Protein AF-A0A9P6EGR0-F1 (afdb_monomer_lite)

Organism: NCBI:txid179855

pLDDT: mean 71.14, std 23.26, range [24.08, 97.81]

Radius of gyration: 2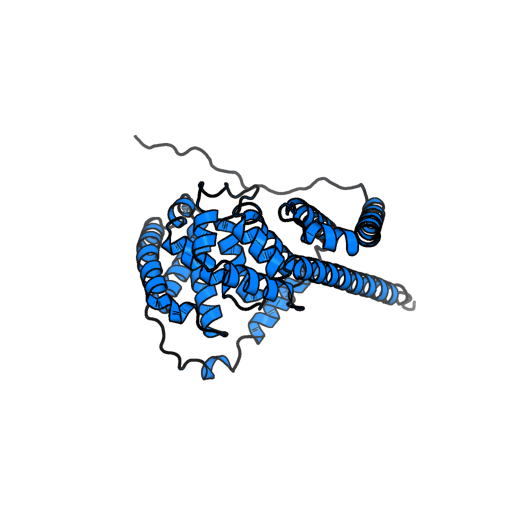3.16 Å; chains: 1; bounding box: 55×71×67 Å

Sequence (328 aa):
MPLEYPFAVPPIKFELPYSTWATNDAKSQLARVKAEIIALNLPFLQQKARSPNADFTFFQALSEGILTTTKLKSSKIAKLLADHLSGLLEKACVPGLISTLHQQPCHWEAPLYGLLNLLEGEIEKEPKDRDLTILQTVVSTLHIISKLVWRDLSFLLHDGAVGDYRRCLVSRTIYMMSQLPGQREKMYDATTISLVMHCWVFMSHNPINRLSASACARYLFFQTEVIPPPPAGVRYTALLSVSLETFVSREKLALENSDLLGEALAMEFKAIDPFSGQNSDLSQAFVDRKFCTAIVNALYRQVLDVEKKEKFDDDTMTVFGEGGRLIQ

Secondary structure (DSSP, 8-state):
-------PPPP-----------SSHHHHHHHHHHHHHHHHTTHHHHHHTTSTT--THHHHHHHHHHHHHHTTS-SHHHHHHHHHHHHHHHH-S-TTTTTTTTSPPPTTHHHHHHHHHHHHHHHTS-TTTS-HHHHHHHHHHHHHHHHHHHHTHHHHT--SHHHHHHHHHHHHHHHHHHTSTTTGGGGGSHHHHHHHHHHHHTS-S-HHHHHHHHHHHHHHH---SSSPPPPTTHHHHHHHTS-HHHHHHHHHHHHH-SS--THHHHHHHHHHGGGTTS-HHHHHHHHHTTHHHHHHHHHHHHHHHHHHHHHHHHHHHHHHHS------

Foldseek 3Di:
DDDDDDDDDDDDDDDDPDDDDDPPVLVVLVVVLVCCCVVQDDVNLVVLLLDLPNDCVVLVVNLVSLQVSVVPDDPPVVVVVVVVVVVVVVVPPDPPPVVPPPDDDQPLQVVLVVLLVLLVVQVPDDPVPHDVVNLVVSLVVLVVSLVSCLVVVVQCLDDDDSNLVSLLSLLQSLQSQCPDPPRLLVCLDLSNLLSLLSSQLRHDLPLVSNVSSLSSLCQNCHDDPPHHHHDPCSLVSSCVSDPLLSNLVSLLVSLQDLVQEDPSVSSSSSSCPSNPPVDSVNSVSCSVVVVSVSSSVSVVSRVVVVVVVVVVVVVVVVVVVPPPDDDD

Structure (mmCIF, N/CA/C/O backbone):
data_AF-A0A9P6EGR0-F1
#
_entry.id   AF-A0A9P6EGR0-F1
#
loop_
_atom_site.group_PDB
_atom_site.id
_atom_site.type_symbol
_atom_site.label_atom_id
_atom_site.label_alt_id
_atom_site.label_comp_id
_atom_site.label_asym_id
_atom_site.label_entity_id
_atom_site.label_seq_id
_atom_site.pdbx_PDB_ins_code
_atom_site.Cartn_x
_atom_site.Cartn_y
_atom_site.Cartn_z
_atom_site.occupancy
_atom_site.B_iso_or_equiv
_atom_site.auth_seq_id
_atom_site.auth_comp_id
_atom_site.auth_asym_id
_atom_site.auth_atom_id
_atom_site.pdbx_PDB_model_num
ATOM 1 N N . MET A 1 1 ? -11.545 11.880 41.784 1.00 35.91 1 MET A N 1
ATOM 2 C CA . MET A 1 1 ? -10.210 12.468 41.554 1.00 35.91 1 MET A CA 1
ATOM 3 C C . MET A 1 1 ? -10.011 12.550 40.052 1.00 35.91 1 MET A C 1
ATOM 5 O O . MET A 1 1 ? -10.023 11.494 39.429 1.00 35.91 1 MET A O 1
ATOM 9 N N . PRO A 1 2 ? -9.964 13.746 39.449 1.00 30.38 2 PRO A N 1
ATOM 10 C CA . PRO A 1 2 ? -9.721 13.870 38.019 1.00 30.38 2 PRO A CA 1
ATOM 11 C C . PRO A 1 2 ? -8.230 13.635 37.745 1.00 30.38 2 PRO A C 1
ATOM 13 O O . PRO A 1 2 ? -7.379 14.193 38.432 1.00 30.38 2 PRO A O 1
ATOM 16 N N . LEU A 1 3 ? -7.925 12.764 36.783 1.00 29.12 3 LEU A N 1
ATOM 17 C CA . LEU A 1 3 ? -6.569 12.561 36.278 1.00 29.12 3 LEU A CA 1
ATOM 18 C C . LEU A 1 3 ? -6.237 13.729 35.345 1.00 29.12 3 LEU A C 1
ATOM 20 O O . LEU A 1 3 ? -6.823 13.858 34.270 1.00 29.12 3 LEU A O 1
ATOM 24 N N . GLU A 1 4 ? -5.330 14.592 35.790 1.00 28.22 4 GLU A N 1
ATOM 25 C CA . GLU A 1 4 ? -4.706 15.622 34.965 1.00 28.22 4 GLU A CA 1
ATOM 26 C C . GLU A 1 4 ? -3.881 14.948 33.860 1.00 28.22 4 GLU A C 1
ATOM 28 O O . GLU A 1 4 ? -2.993 14.141 34.135 1.00 28.22 4 GLU A O 1
ATOM 33 N N . TYR A 1 5 ? -4.184 15.267 32.602 1.00 31.25 5 TYR A N 1
ATOM 34 C CA . TYR A 1 5 ? -3.328 14.951 31.460 1.00 31.25 5 TYR A CA 1
ATOM 35 C C . TYR A 1 5 ? -2.267 16.054 31.328 1.00 31.25 5 TYR A C 1
ATOM 37 O O . TYR A 1 5 ? -2.637 17.195 31.039 1.00 31.25 5 TYR A O 1
ATOM 45 N N . PRO A 1 6 ? -0.963 15.772 31.495 1.00 32.88 6 PRO A N 1
ATOM 46 C CA . PRO A 1 6 ? 0.070 16.690 31.052 1.00 32.88 6 PRO A CA 1
ATOM 47 C C . PRO A 1 6 ? 0.311 16.491 29.546 1.00 32.88 6 PRO A C 1
ATOM 49 O O . PRO A 1 6 ? 0.040 15.422 29.008 1.00 32.88 6 PRO A O 1
ATOM 52 N N . PHE A 1 7 ? 0.867 17.516 28.898 1.00 28.72 7 PHE A N 1
ATOM 53 C CA . PHE A 1 7 ? 1.244 17.617 27.475 1.00 28.72 7 PHE A CA 1
ATOM 54 C C . PHE A 1 7 ? 0.201 18.247 26.540 1.00 28.72 7 PHE A C 1
ATOM 56 O O . PHE A 1 7 ? -0.324 17.631 25.616 1.00 28.72 7 PHE A O 1
ATOM 63 N N . ALA A 1 8 ? 0.011 19.557 26.714 1.00 30.52 8 ALA A N 1
ATOM 64 C CA . ALA A 1 8 ? -0.267 20.445 25.591 1.00 30.52 8 ALA A CA 1
ATOM 65 C C . ALA A 1 8 ? 1.045 20.685 24.818 1.00 30.52 8 ALA A C 1
ATOM 67 O O . ALA A 1 8 ? 1.998 21.241 25.365 1.00 30.52 8 ALA A O 1
ATOM 68 N N . VAL A 1 9 ? 1.105 20.250 23.559 1.00 31.58 9 VAL A N 1
ATOM 69 C CA . VAL A 1 9 ? 2.181 20.616 22.625 1.00 31.58 9 VAL A CA 1
ATOM 70 C C . VAL A 1 9 ? 1.817 21.977 22.017 1.00 31.58 9 VAL A C 1
ATOM 72 O O . VAL A 1 9 ? 0.721 22.104 21.469 1.00 31.58 9 VAL A O 1
ATOM 75 N N . PRO A 1 10 ? 2.663 23.017 22.127 1.00 27.08 10 PRO A N 1
ATOM 76 C CA . PRO A 1 10 ? 2.345 24.330 21.576 1.00 27.08 10 PRO A CA 1
ATOM 77 C C . PRO A 1 10 ? 2.434 24.327 20.038 1.00 27.08 10 PRO A C 1
ATOM 79 O O . PRO A 1 10 ? 3.231 23.575 19.470 1.00 27.08 10 PRO A O 1
ATOM 82 N N . PRO A 1 11 ? 1.671 25.193 19.343 1.00 27.25 11 PRO A N 1
ATOM 83 C CA . PRO A 1 11 ? 1.795 25.352 17.900 1.00 27.25 11 PRO A CA 1
ATOM 84 C C . PRO A 1 11 ? 3.165 25.951 17.557 1.00 27.25 11 PRO A C 1
ATOM 86 O O . PRO A 1 11 ? 3.496 27.070 17.954 1.00 27.25 11 PRO A O 1
ATOM 89 N N . ILE A 1 12 ? 3.967 25.196 16.807 1.00 27.14 12 ILE A N 1
ATOM 90 C CA . ILE A 1 12 ? 5.267 25.639 16.298 1.00 27.14 12 ILE A CA 1
ATOM 91 C C . ILE A 1 12 ? 5.021 26.622 15.148 1.00 27.14 12 ILE A C 1
ATOM 93 O O . ILE A 1 12 ? 4.595 26.236 14.060 1.00 27.14 12 ILE A O 1
ATOM 97 N N . LYS A 1 13 ? 5.317 27.905 15.380 1.00 25.17 13 LYS A N 1
ATOM 98 C CA . LYS A 1 13 ? 5.561 28.873 14.305 1.00 25.17 13 LYS A CA 1
ATOM 99 C C . LYS A 1 13 ? 6.991 28.678 13.805 1.00 25.17 13 LYS A C 1
ATOM 101 O O . LYS A 1 13 ? 7.936 28.855 14.568 1.00 25.17 13 LYS A O 1
ATOM 106 N N . PHE A 1 14 ? 7.146 28.324 12.532 1.00 24.08 14 PHE A N 1
ATOM 107 C CA . PHE A 1 14 ? 8.446 28.299 11.869 1.00 24.08 14 PHE A CA 1
ATOM 108 C C . PHE A 1 14 ? 8.801 29.702 11.366 1.00 24.08 14 PHE A C 1
ATOM 110 O O . PHE A 1 14 ? 8.313 30.136 10.326 1.00 24.08 14 PHE A O 1
ATOM 117 N N . GLU A 1 15 ? 9.689 30.388 12.081 1.00 25.98 15 GLU A N 1
ATOM 118 C CA . GLU A 1 15 ? 10.598 31.362 11.475 1.00 25.98 15 GLU A CA 1
ATOM 119 C C . GLU A 1 15 ? 11.960 30.672 11.347 1.00 25.98 15 GLU A C 1
ATOM 121 O O . GLU A 1 15 ? 12.545 30.259 12.346 1.00 25.98 15 GLU A O 1
ATOM 126 N N . LEU A 1 16 ? 12.445 30.477 10.119 1.00 24.58 16 LEU A N 1
ATOM 127 C CA . LEU A 1 16 ? 13.791 29.954 9.873 1.00 24.58 16 LEU A CA 1
ATOM 128 C C . LEU A 1 16 ? 14.758 31.125 9.644 1.00 24.58 16 LEU A C 1
ATOM 130 O O . LEU A 1 16 ? 14.602 31.838 8.650 1.00 24.58 16 LEU A O 1
ATOM 134 N N . PRO A 1 17 ? 15.791 31.301 10.488 1.00 30.31 17 PRO A N 1
ATOM 135 C CA . PRO A 1 17 ? 16.884 32.221 10.237 1.00 30.31 17 PRO A CA 1
ATOM 136 C C . PRO A 1 17 ? 18.043 31.454 9.593 1.00 30.31 17 PRO A C 1
ATOM 138 O O . PRO A 1 17 ? 18.924 30.973 10.290 1.00 30.31 17 PRO A O 1
ATOM 141 N N . TYR A 1 18 ? 18.067 31.333 8.265 1.00 25.56 18 TYR A N 1
ATOM 142 C CA . TYR A 1 18 ? 19.278 30.929 7.537 1.00 25.56 18 TYR A CA 1
ATOM 143 C C . TYR A 1 18 ? 19.349 31.658 6.196 1.00 25.56 18 TYR A C 1
ATOM 145 O O . TYR A 1 18 ? 19.091 31.108 5.128 1.00 25.56 18 TYR A O 1
ATOM 153 N N . SER A 1 19 ? 19.700 32.941 6.263 1.00 33.25 19 SER A N 1
ATOM 154 C CA . SER A 1 19 ? 20.306 33.641 5.138 1.00 33.25 19 SER A CA 1
ATOM 155 C C . SER A 1 19 ? 21.807 33.392 5.148 1.00 33.25 19 SER A C 1
ATOM 157 O O . SER A 1 19 ? 22.453 33.538 6.183 1.00 33.25 19 SER A O 1
ATOM 159 N N . THR A 1 20 ? 22.338 33.143 3.954 1.00 33.78 20 THR A N 1
ATOM 160 C CA . THR A 1 20 ? 23.757 33.044 3.606 1.00 33.78 20 THR A CA 1
ATOM 161 C C . THR A 1 20 ? 24.414 31.735 4.049 1.00 33.78 20 THR A C 1
ATOM 163 O O . THR A 1 20 ? 24.770 31.555 5.203 1.00 33.78 20 THR A O 1
ATOM 166 N N . TRP A 1 21 ? 24.576 30.814 3.098 1.00 28.38 21 TRP A N 1
ATOM 167 C CA . TRP A 1 21 ? 25.847 30.259 2.603 1.00 28.38 21 TRP A CA 1
ATOM 168 C C . TRP A 1 21 ? 25.503 29.153 1.571 1.00 28.38 21 TRP A C 1
ATOM 170 O O . TRP A 1 21 ? 24.488 28.480 1.699 1.00 28.38 21 TRP A O 1
ATOM 180 N N . ALA A 1 22 ? 26.349 28.988 0.547 1.00 34.03 22 ALA A N 1
ATOM 181 C CA . ALA A 1 22 ? 26.371 27.888 -0.438 1.00 34.03 22 ALA A CA 1
ATOM 182 C C . ALA A 1 22 ? 25.391 27.900 -1.644 1.00 34.03 22 ALA A C 1
ATOM 184 O O . ALA A 1 22 ? 24.493 27.074 -1.756 1.00 34.03 22 ALA A O 1
ATOM 185 N N . THR A 1 23 ? 25.678 28.722 -2.662 1.00 42.03 23 THR A N 1
ATOM 186 C CA . THR A 1 23 ? 25.225 28.479 -4.057 1.00 42.03 23 THR A CA 1
ATOM 187 C C . THR A 1 23 ? 26.309 27.860 -4.954 1.00 42.03 23 THR A C 1
ATOM 189 O O . THR A 1 23 ? 25.981 27.251 -5.971 1.00 42.03 23 THR A O 1
ATOM 192 N N . ASN A 1 24 ? 27.588 27.924 -4.561 1.00 38.25 24 ASN A N 1
ATOM 193 C CA . ASN A 1 24 ? 28.702 27.348 -5.331 1.00 38.25 24 ASN A CA 1
ATOM 194 C C . ASN A 1 24 ? 29.062 25.899 -4.939 1.00 38.25 24 ASN A C 1
ATOM 196 O O . ASN A 1 24 ? 29.663 25.193 -5.746 1.00 38.25 24 ASN A O 1
ATOM 200 N N . ASP A 1 25 ? 28.654 25.421 -3.757 1.00 46.19 25 ASP A N 1
ATOM 201 C CA . ASP A 1 25 ? 28.991 24.064 -3.290 1.00 46.19 25 ASP A CA 1
ATOM 202 C C . ASP A 1 25 ? 28.086 22.982 -3.911 1.00 46.19 25 ASP A C 1
ATOM 204 O O . ASP A 1 25 ? 28.555 21.921 -4.312 1.00 46.19 25 ASP A O 1
ATOM 208 N N . ALA A 1 26 ? 26.801 23.280 -4.139 1.00 40.09 26 ALA A N 1
ATOM 209 C CA . ALA A 1 26 ? 25.841 22.322 -4.700 1.00 40.09 26 ALA A CA 1
ATOM 210 C C . ALA A 1 26 ? 26.180 21.873 -6.137 1.00 40.09 26 ALA A C 1
ATOM 212 O O . ALA A 1 26 ? 26.007 20.703 -6.472 1.00 40.09 26 ALA A O 1
ATOM 213 N N . LYS A 1 27 ? 26.711 22.771 -6.984 1.00 43.44 27 LYS A N 1
ATOM 214 C CA . LYS A 1 27 ? 27.179 22.417 -8.341 1.00 43.44 27 LYS A CA 1
ATOM 215 C C . LYS A 1 27 ? 28.416 21.515 -8.300 1.00 43.44 27 LYS A C 1
ATOM 217 O O . LYS A 1 27 ? 28.514 20.593 -9.103 1.00 43.44 27 LYS A O 1
ATOM 222 N N . SER A 1 28 ? 29.327 21.760 -7.356 1.00 43.38 28 SER A N 1
ATOM 223 C CA . SER A 1 28 ? 30.537 20.954 -7.153 1.00 43.38 28 SER A CA 1
ATOM 224 C C . SER A 1 28 ? 30.199 19.566 -6.596 1.00 43.38 28 SER A C 1
ATOM 226 O O . SER A 1 28 ? 30.685 18.559 -7.107 1.00 43.38 28 SER A O 1
ATOM 228 N N . GLN A 1 29 ? 29.281 19.486 -5.627 1.00 44.47 29 GLN A N 1
ATOM 229 C CA . GLN A 1 29 ? 28.799 18.212 -5.089 1.00 44.47 29 GLN A CA 1
ATOM 230 C C . GLN A 1 29 ? 27.993 17.410 -6.116 1.00 44.47 29 GLN A C 1
ATOM 232 O O . GLN A 1 29 ? 28.206 16.209 -6.241 1.00 44.47 29 GLN A O 1
ATOM 237 N N . LEU A 1 30 ? 27.148 18.055 -6.928 1.00 43.56 30 LEU A N 1
ATOM 238 C CA . LEU A 1 30 ? 26.440 17.391 -8.025 1.00 43.56 30 LEU A CA 1
ATOM 239 C C . LEU A 1 30 ? 27.407 16.909 -9.116 1.00 43.56 30 LEU A C 1
ATOM 241 O O . LEU A 1 30 ? 27.259 15.792 -9.595 1.00 43.56 30 LEU A O 1
ATOM 245 N N . ALA A 1 31 ? 28.423 17.696 -9.485 1.00 49.31 31 ALA A N 1
ATOM 246 C CA . ALA A 1 31 ? 29.465 17.270 -10.424 1.00 49.31 31 ALA A CA 1
ATOM 247 C C . ALA A 1 31 ? 30.295 16.098 -9.873 1.00 49.31 31 ALA A C 1
ATOM 249 O O . ALA A 1 31 ? 30.661 1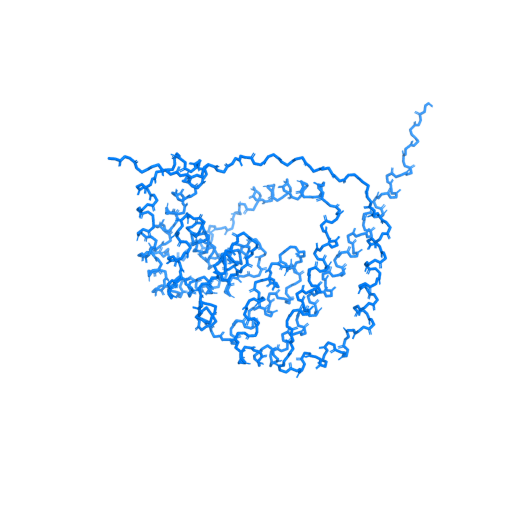5.200 -10.627 1.00 49.31 31 ALA A O 1
ATOM 250 N N . ARG A 1 32 ? 30.536 16.067 -8.558 1.00 45.84 32 ARG A N 1
ATOM 251 C CA . ARG A 1 32 ? 31.233 14.978 -7.867 1.00 45.84 32 ARG A CA 1
ATOM 252 C C . ARG A 1 32 ? 30.384 13.710 -7.765 1.00 45.84 32 ARG A C 1
ATOM 254 O O . ARG A 1 32 ? 30.902 12.643 -8.053 1.00 45.84 32 ARG A O 1
ATOM 261 N N . VAL A 1 33 ? 29.085 13.817 -7.480 1.00 45.25 33 VAL A N 1
ATOM 262 C CA . VAL A 1 33 ? 28.134 12.690 -7.532 1.00 45.25 33 VAL A CA 1
ATOM 263 C C . VAL A 1 33 ? 27.958 12.193 -8.971 1.00 45.25 33 VAL A C 1
ATOM 265 O O . VAL A 1 33 ? 27.971 10.989 -9.198 1.00 45.25 33 VAL A O 1
ATOM 268 N N . LYS A 1 34 ? 27.885 13.087 -9.970 1.00 48.56 34 LYS A N 1
ATOM 269 C CA . LYS A 1 34 ? 27.912 12.729 -11.402 1.00 48.56 34 LYS A CA 1
ATOM 270 C C . LYS A 1 34 ? 29.198 11.978 -11.756 1.00 48.56 34 LYS A C 1
ATOM 272 O O . LYS A 1 34 ? 29.128 10.936 -12.398 1.00 48.56 34 LYS A O 1
ATOM 277 N N . ALA A 1 35 ? 30.355 12.465 -11.308 1.00 49.88 35 ALA A N 1
ATOM 278 C CA . ALA A 1 35 ? 31.645 11.820 -11.532 1.00 49.88 35 ALA A CA 1
ATOM 279 C C . ALA A 1 35 ? 31.771 10.488 -10.781 1.00 49.88 35 ALA A C 1
ATOM 281 O O . ALA A 1 35 ? 32.295 9.549 -11.354 1.00 49.88 35 ALA A O 1
ATOM 282 N N . GLU A 1 36 ? 31.249 10.349 -9.562 1.00 45.56 36 GLU A N 1
ATOM 283 C CA . GLU A 1 36 ? 31.262 9.093 -8.800 1.00 45.56 36 GLU A CA 1
ATOM 284 C C . GLU A 1 36 ? 30.268 8.068 -9.375 1.00 45.56 36 GLU A C 1
ATOM 286 O O . GLU A 1 36 ? 30.619 6.902 -9.511 1.00 45.56 36 GLU A O 1
ATOM 291 N N . ILE A 1 37 ? 29.074 8.473 -9.824 1.00 43.81 37 ILE A N 1
ATOM 292 C CA . ILE A 1 37 ? 28.118 7.592 -10.523 1.00 43.81 37 ILE A CA 1
ATOM 293 C C . ILE A 1 37 ? 28.671 7.147 -11.887 1.00 43.81 37 ILE A C 1
ATOM 295 O O . ILE A 1 37 ? 28.534 5.985 -12.260 1.00 43.81 37 ILE A O 1
ATOM 299 N N . ILE A 1 38 ? 29.324 8.034 -12.639 1.00 45.19 38 ILE A N 1
ATOM 300 C CA . ILE A 1 38 ? 29.889 7.693 -13.954 1.00 45.19 38 ILE A CA 1
ATOM 301 C C . ILE A 1 38 ? 31.200 6.902 -13.813 1.00 45.19 38 ILE A C 1
ATOM 303 O O . ILE A 1 38 ? 31.406 5.936 -14.544 1.00 45.19 38 ILE A O 1
ATOM 307 N N . ALA A 1 39 ? 32.072 7.263 -12.866 1.00 43.06 39 ALA A N 1
ATOM 308 C CA . ALA A 1 39 ? 33.369 6.613 -12.667 1.00 43.06 39 ALA A CA 1
ATOM 309 C C . ALA A 1 39 ? 33.271 5.284 -11.908 1.00 43.06 39 ALA A C 1
ATOM 311 O O . ALA A 1 39 ? 34.135 4.431 -12.103 1.00 43.06 39 ALA A O 1
ATOM 312 N N . LEU A 1 40 ? 32.241 5.070 -11.075 1.00 42.12 40 LEU A N 1
ATOM 313 C CA . LEU A 1 40 ? 32.074 3.798 -10.368 1.00 42.12 40 LEU A CA 1
ATOM 314 C C . LEU A 1 40 ? 31.173 2.797 -11.108 1.00 42.12 40 LEU A C 1
ATOM 316 O O . LEU A 1 40 ? 31.405 1.603 -10.989 1.00 42.12 40 LEU A O 1
ATOM 320 N N . ASN A 1 41 ? 30.148 3.181 -11.872 1.00 53.62 41 ASN A N 1
ATOM 321 C CA . ASN A 1 41 ? 28.905 2.413 -11.731 1.00 53.62 41 ASN A CA 1
ATOM 322 C C . ASN A 1 41 ? 28.176 1.940 -13.005 1.00 53.62 41 ASN A C 1
ATOM 324 O O . ASN A 1 41 ? 26.980 2.159 -13.177 1.00 53.62 41 ASN A O 1
ATOM 328 N N . LEU A 1 42 ? 28.830 1.083 -13.794 1.00 41.28 42 LEU A N 1
ATOM 329 C CA . LEU A 1 42 ? 28.092 -0.013 -14.449 1.00 41.28 42 LEU A CA 1
ATOM 330 C C . LEU A 1 42 ? 28.715 -1.386 -14.157 1.00 41.28 42 LEU A C 1
ATOM 332 O O . LEU A 1 42 ? 27.989 -2.249 -13.668 1.00 41.28 42 LEU A O 1
ATOM 336 N N . PRO A 1 43 ? 30.038 -1.596 -14.305 1.00 41.25 43 PRO A N 1
ATOM 337 C CA . PRO A 1 43 ? 30.653 -2.888 -13.998 1.00 41.25 43 PRO A CA 1
ATOM 338 C C . PRO A 1 43 ? 30.707 -3.177 -12.491 1.00 41.25 43 PRO A C 1
ATOM 340 O O . PRO A 1 43 ? 30.391 -4.289 -12.081 1.00 41.25 43 PRO A O 1
ATOM 343 N N . PHE A 1 44 ? 31.022 -2.180 -11.652 1.00 43.16 44 PHE A N 1
ATOM 344 C CA . PHE A 1 44 ? 31.031 -2.331 -10.190 1.00 43.16 44 PHE A CA 1
ATOM 345 C C . PHE A 1 44 ? 29.618 -2.531 -9.626 1.00 43.16 44 PHE A C 1
ATOM 347 O O . PHE A 1 44 ? 29.426 -3.416 -8.799 1.00 43.16 44 PHE A O 1
ATOM 354 N N . LEU A 1 45 ? 28.603 -1.799 -10.118 1.00 41.44 45 LEU A N 1
ATOM 355 C CA . LEU A 1 45 ? 27.200 -2.056 -9.747 1.00 41.44 45 LEU A CA 1
ATOM 356 C C . LEU A 1 45 ? 26.739 -3.438 -10.187 1.00 41.44 45 LEU A C 1
ATOM 358 O O . LEU A 1 45 ? 26.083 -4.122 -9.412 1.00 41.44 45 LEU A O 1
ATOM 362 N N . GLN A 1 46 ? 27.093 -3.875 -11.399 1.00 45.53 46 GLN A N 1
ATOM 363 C CA . GLN A 1 46 ? 26.774 -5.219 -11.883 1.00 45.53 46 GLN A CA 1
ATOM 364 C C . GLN A 1 46 ? 27.507 -6.310 -11.091 1.00 45.53 46 GLN A C 1
ATOM 366 O O . GLN A 1 46 ? 26.953 -7.389 -10.900 1.00 45.53 46 GLN A O 1
ATOM 371 N N . GLN A 1 47 ? 28.722 -6.045 -10.608 1.00 47.41 47 GLN A N 1
ATOM 372 C CA . GLN A 1 47 ? 29.500 -6.964 -9.778 1.00 47.41 47 GLN A CA 1
ATOM 373 C C . GLN A 1 47 ? 28.966 -7.025 -8.340 1.00 47.41 47 GLN A C 1
ATOM 375 O O . GLN A 1 47 ? 28.810 -8.115 -7.795 1.00 47.41 47 GLN A O 1
ATOM 380 N N . LYS A 1 48 ? 28.618 -5.879 -7.740 1.00 45.12 48 LYS A N 1
ATOM 381 C CA . LYS A 1 48 ? 28.055 -5.792 -6.385 1.00 45.12 48 LYS A CA 1
ATOM 382 C C . LYS A 1 48 ? 26.614 -6.315 -6.336 1.00 45.12 48 LYS A C 1
ATOM 384 O O . LYS A 1 48 ? 26.270 -7.001 -5.386 1.00 45.12 48 LYS A O 1
ATOM 389 N N . ALA A 1 49 ? 25.817 -6.103 -7.389 1.00 41.19 49 ALA A N 1
ATOM 390 C CA . ALA A 1 49 ? 24.475 -6.680 -7.557 1.00 41.19 49 ALA A CA 1
ATOM 391 C C . ALA A 1 49 ? 24.461 -8.213 -7.714 1.00 41.19 49 ALA A C 1
ATOM 393 O O . ALA A 1 49 ? 23.414 -8.833 -7.564 1.00 41.19 49 ALA A O 1
ATOM 394 N N . ARG A 1 50 ? 25.606 -8.833 -8.031 1.00 42.09 50 ARG A N 1
ATOM 395 C CA . ARG A 1 50 ? 25.778 -10.297 -8.054 1.00 42.09 50 ARG A CA 1
ATOM 396 C C . ARG A 1 50 ? 26.211 -10.867 -6.700 1.00 42.09 50 ARG A C 1
ATOM 398 O O . ARG A 1 50 ? 26.344 -12.080 -6.578 1.00 42.09 50 ARG A O 1
ATOM 405 N N . SER A 1 51 ? 26.462 -10.015 -5.705 1.00 43.91 51 SER A N 1
ATOM 406 C CA . SER A 1 51 ? 26.810 -10.447 -4.356 1.00 43.91 51 SER A CA 1
ATOM 407 C C . SER A 1 51 ? 25.534 -10.657 -3.531 1.00 43.91 51 SER A C 1
ATOM 409 O O . SER A 1 51 ? 24.747 -9.719 -3.412 1.00 43.91 51 SER A O 1
ATOM 411 N N . PRO A 1 52 ? 25.332 -11.827 -2.898 1.00 39.28 52 PRO A N 1
ATOM 412 C CA . PRO A 1 52 ? 24.186 -12.075 -2.015 1.00 39.28 52 PRO A CA 1
ATOM 413 C C . PRO A 1 52 ? 24.178 -11.193 -0.748 1.00 39.28 52 PRO A C 1
ATOM 415 O O . PRO A 1 52 ? 23.167 -11.128 -0.057 1.00 39.28 52 PRO A O 1
ATOM 418 N N . ASN A 1 53 ? 25.273 -10.467 -0.480 1.00 40.56 53 ASN A N 1
ATOM 419 C CA . ASN A 1 53 ? 25.425 -9.516 0.628 1.00 40.56 53 ASN A CA 1
ATOM 420 C C . ASN A 1 53 ? 25.440 -8.048 0.149 1.00 40.56 53 ASN A C 1
ATOM 422 O O . ASN A 1 53 ? 26.115 -7.206 0.744 1.00 40.56 53 ASN A O 1
ATOM 426 N N . ALA A 1 54 ? 24.786 -7.729 -0.973 1.00 47.44 54 ALA A N 1
ATOM 427 C CA . ALA A 1 54 ? 24.718 -6.358 -1.474 1.00 47.44 54 ALA A CA 1
ATOM 428 C C . ALA A 1 54 ? 23.937 -5.462 -0.494 1.00 47.44 54 ALA A C 1
ATOM 430 O O . ALA A 1 54 ? 22.717 -5.541 -0.390 1.00 47.44 54 ALA A O 1
ATOM 431 N N . ASP A 1 55 ? 24.666 -4.620 0.234 1.00 47.81 55 ASP A N 1
ATOM 432 C CA . ASP A 1 55 ? 24.116 -3.725 1.250 1.00 47.81 55 ASP A CA 1
ATOM 433 C C . ASP A 1 55 ? 23.252 -2.617 0.613 1.00 47.81 55 ASP A C 1
ATOM 435 O O . ASP A 1 55 ? 23.749 -1.767 -0.139 1.00 47.81 55 ASP A O 1
ATOM 439 N N . PHE A 1 56 ? 21.943 -2.655 0.882 1.00 47.91 56 PHE A N 1
ATOM 440 C CA . PHE A 1 56 ? 20.938 -1.724 0.350 1.00 47.91 56 PHE A CA 1
ATOM 441 C C . PHE A 1 56 ? 21.133 -0.283 0.842 1.00 47.91 56 PHE A C 1
ATOM 443 O O . PHE A 1 56 ? 20.720 0.650 0.150 1.00 47.91 56 PHE A O 1
ATOM 450 N N . THR A 1 57 ? 21.859 -0.085 1.948 1.00 44.03 57 THR A N 1
ATOM 451 C CA . THR A 1 57 ? 22.250 1.247 2.448 1.00 44.03 57 THR A CA 1
ATOM 452 C C . THR A 1 57 ? 23.000 2.079 1.402 1.00 44.03 57 THR A C 1
ATOM 454 O O . THR A 1 57 ? 22.894 3.304 1.388 1.00 44.03 57 THR A O 1
ATOM 457 N N . PHE A 1 58 ? 23.704 1.442 0.457 1.00 46.50 58 PHE A N 1
ATOM 458 C CA . PHE A 1 58 ? 24.342 2.138 -0.663 1.00 46.50 58 PHE A CA 1
ATOM 459 C C . PHE A 1 58 ? 23.323 2.757 -1.638 1.00 46.50 58 PHE A C 1
ATOM 461 O O . PHE A 1 58 ? 23.493 3.896 -2.074 1.00 46.50 58 PHE A O 1
ATOM 468 N N . PHE A 1 59 ? 22.252 2.031 -1.976 1.00 47.22 59 PHE A N 1
ATOM 469 C CA . PHE A 1 59 ? 21.190 2.542 -2.850 1.00 47.22 59 PHE A CA 1
ATOM 470 C C . PHE A 1 59 ? 20.339 3.600 -2.138 1.00 47.22 59 PHE A C 1
ATOM 472 O O . PHE A 1 59 ? 19.919 4.572 -2.767 1.00 47.22 59 PHE A O 1
ATOM 479 N N . GLN A 1 60 ? 20.161 3.454 -0.824 1.00 46.62 60 GLN A N 1
ATOM 480 C CA . GLN A 1 60 ? 19.528 4.452 0.032 1.00 46.62 60 GLN A CA 1
ATOM 481 C C . GLN A 1 60 ? 20.314 5.773 0.040 1.00 46.62 60 GLN A C 1
ATOM 483 O O . GLN A 1 60 ? 19.743 6.812 -0.289 1.00 46.62 60 GLN A O 1
ATOM 488 N N . ALA A 1 61 ? 21.625 5.740 0.311 1.00 46.22 61 ALA A N 1
ATOM 489 C CA . ALA A 1 61 ? 22.482 6.931 0.303 1.00 46.22 61 ALA A CA 1
ATOM 490 C C . ALA A 1 61 ? 22.496 7.633 -1.068 1.00 46.22 61 ALA A C 1
ATOM 492 O O . ALA A 1 61 ? 22.492 8.862 -1.152 1.00 46.22 61 ALA A O 1
ATOM 493 N N . LEU A 1 62 ? 22.447 6.855 -2.154 1.00 45.84 62 LEU A N 1
ATOM 494 C CA . LEU A 1 62 ? 22.370 7.374 -3.519 1.00 45.84 62 LEU A CA 1
ATOM 495 C C . LEU A 1 62 ? 21.020 8.063 -3.798 1.00 45.84 62 LEU A C 1
ATOM 497 O O . LEU A 1 62 ? 20.990 9.170 -4.336 1.00 45.84 62 LEU A O 1
ATOM 501 N N . SER A 1 63 ? 19.906 7.448 -3.390 1.00 44.31 63 SER A N 1
ATOM 502 C CA . SER A 1 63 ? 18.562 8.032 -3.503 1.00 44.31 63 SER A CA 1
ATOM 503 C C . SER A 1 63 ? 18.407 9.287 -2.634 1.00 44.31 63 SER A C 1
ATOM 505 O O . SER A 1 63 ? 17.822 10.278 -3.073 1.00 44.31 63 SER A O 1
ATOM 507 N N . GLU A 1 64 ? 18.925 9.276 -1.406 1.00 46.06 64 GLU A N 1
ATOM 508 C CA . GLU A 1 64 ? 18.912 10.425 -0.493 1.00 46.06 64 GLU A CA 1
ATOM 509 C C . GLU A 1 64 ? 19.775 11.579 -1.020 1.00 46.06 64 GLU A C 1
ATOM 511 O O . GLU A 1 64 ? 19.339 12.732 -0.977 1.00 46.06 64 GLU A O 1
ATOM 516 N N . GLY A 1 65 ? 20.933 11.284 -1.620 1.00 46.50 65 GLY A N 1
ATOM 517 C CA . GLY A 1 65 ? 21.772 12.276 -2.296 1.00 46.50 65 GLY A CA 1
ATOM 518 C C . GLY A 1 65 ? 21.047 12.993 -3.441 1.00 46.50 65 GLY A C 1
ATOM 519 O O . GLY A 1 65 ? 21.091 14.223 -3.519 1.00 46.50 65 GLY A O 1
ATOM 520 N N . ILE A 1 66 ? 20.309 12.246 -4.273 1.00 43.69 66 ILE A N 1
ATOM 521 C CA . ILE A 1 66 ? 19.507 12.771 -5.399 1.00 43.69 66 ILE A CA 1
ATOM 522 C C . ILE A 1 66 ? 18.288 13.584 -4.908 1.00 43.69 66 ILE A C 1
ATOM 524 O O . ILE A 1 66 ? 17.929 14.617 -5.482 1.00 43.69 66 ILE A O 1
ATOM 528 N N . LEU A 1 67 ? 17.649 13.160 -3.812 1.00 42.00 67 LEU A N 1
ATOM 529 C CA . LEU A 1 67 ? 16.500 13.862 -3.217 1.00 42.00 67 LEU A CA 1
ATOM 530 C C . LEU A 1 67 ? 16.887 15.167 -2.514 1.00 42.00 67 LEU A C 1
ATOM 532 O O . LEU A 1 67 ? 16.131 16.140 -2.506 1.00 42.00 67 LEU A O 1
ATOM 536 N N . THR A 1 68 ? 18.075 15.204 -1.919 1.00 44.69 68 THR A N 1
ATOM 537 C CA . THR A 1 68 ? 18.577 16.396 -1.225 1.00 44.69 68 THR A CA 1
ATOM 538 C C . THR A 1 68 ? 18.981 17.483 -2.225 1.00 44.69 68 THR A C 1
ATOM 540 O O . THR A 1 68 ? 18.736 18.663 -1.984 1.00 44.69 68 THR A O 1
ATOM 543 N N . THR A 1 69 ? 19.489 17.099 -3.402 1.00 40.81 69 THR A N 1
ATOM 544 C CA . THR A 1 69 ? 19.789 18.041 -4.498 1.00 40.81 69 THR A CA 1
ATOM 545 C C . THR A 1 69 ? 18.530 18.629 -5.145 1.00 40.81 69 THR A C 1
ATOM 547 O O . THR A 1 69 ? 18.545 19.785 -5.561 1.00 40.81 69 THR A O 1
ATOM 550 N N . THR A 1 70 ? 17.415 17.892 -5.174 1.00 40.41 70 THR A N 1
ATOM 551 C CA . THR A 1 70 ? 16.135 18.362 -5.744 1.00 40.41 70 THR A CA 1
ATOM 552 C C . THR A 1 70 ? 15.336 19.277 -4.803 1.00 40.41 70 THR A C 1
ATOM 554 O O . THR A 1 70 ? 14.633 20.170 -5.276 1.00 40.41 70 THR A O 1
ATOM 557 N N . LYS A 1 71 ? 15.490 19.152 -3.475 1.00 41.41 71 LYS A N 1
ATOM 558 C CA . LYS A 1 71 ? 14.853 20.053 -2.487 1.00 41.41 71 LYS A CA 1
ATOM 559 C C . LYS A 1 71 ? 15.375 21.498 -2.506 1.00 41.41 71 LYS A C 1
ATOM 561 O O . LYS A 1 71 ? 14.711 22.386 -1.979 1.00 41.41 71 LYS A O 1
ATOM 566 N N . LEU A 1 72 ? 16.524 21.762 -3.129 1.00 37.88 72 LEU A N 1
ATOM 567 C CA . LEU A 1 72 ? 17.200 23.064 -3.071 1.00 37.88 72 LEU A CA 1
ATOM 568 C C . LEU A 1 72 ? 16.618 24.164 -3.985 1.00 37.88 72 LEU A C 1
ATOM 570 O O . LEU A 1 72 ? 17.131 25.280 -3.949 1.00 37.88 72 LEU A O 1
ATOM 574 N N . LYS A 1 73 ? 15.571 23.918 -4.794 1.00 45.88 73 LYS A N 1
ATOM 575 C CA . LYS A 1 73 ? 15.180 24.891 -5.844 1.00 45.88 73 LYS A CA 1
ATOM 576 C C . LYS A 1 73 ? 13.693 25.149 -6.130 1.00 45.88 73 LYS A C 1
ATOM 578 O O . LYS A 1 73 ? 13.398 25.802 -7.125 1.00 45.88 73 LYS A O 1
ATOM 583 N N . SER A 1 74 ? 12.726 24.746 -5.304 1.00 48.03 74 SER A N 1
ATOM 584 C CA . SER A 1 74 ? 11.317 24.917 -5.715 1.00 48.03 74 SER A CA 1
ATOM 585 C C . SER A 1 74 ? 10.327 25.185 -4.576 1.00 48.03 74 SER A C 1
ATOM 587 O O . SER A 1 74 ? 9.724 24.262 -4.035 1.00 48.03 74 SER A O 1
ATOM 589 N N . SER A 1 75 ? 10.054 26.466 -4.297 1.00 44.28 75 SER A N 1
ATOM 590 C CA . SER A 1 75 ? 8.792 26.893 -3.659 1.00 44.28 75 SER A CA 1
ATOM 591 C C . SER A 1 75 ? 7.771 27.448 -4.668 1.00 44.28 75 SER A C 1
ATOM 593 O O . SER A 1 75 ? 6.571 27.423 -4.408 1.00 44.28 75 SER A O 1
ATOM 595 N N . LYS A 1 76 ? 8.213 27.888 -5.858 1.00 43.16 76 LYS A N 1
ATOM 596 C CA . LYS A 1 76 ? 7.329 28.401 -6.924 1.00 43.16 76 LYS A CA 1
ATOM 597 C C . LYS A 1 76 ? 6.706 27.305 -7.799 1.00 43.16 76 LYS A C 1
ATOM 599 O O . LYS A 1 76 ? 5.549 27.443 -8.182 1.00 43.16 76 LYS A O 1
ATOM 604 N N . ILE A 1 77 ? 7.421 26.209 -8.068 1.00 42.06 77 ILE A N 1
ATOM 605 C CA . ILE A 1 77 ? 6.928 25.114 -8.926 1.00 42.06 77 ILE A CA 1
ATOM 606 C C . ILE A 1 77 ? 5.922 24.224 -8.172 1.00 42.06 77 ILE A C 1
ATOM 608 O O . ILE A 1 77 ? 4.946 23.778 -8.764 1.00 42.06 77 ILE A O 1
ATOM 612 N N . ALA A 1 78 ? 6.069 24.062 -6.850 1.00 41.28 78 ALA A N 1
ATOM 613 C CA . ALA A 1 78 ? 5.099 23.342 -6.015 1.00 41.28 78 ALA A CA 1
ATOM 614 C C . ALA A 1 78 ? 3.702 23.996 -6.018 1.00 41.28 78 ALA A C 1
ATOM 616 O O . ALA A 1 78 ? 2.693 23.297 -6.060 1.00 41.28 78 ALA A O 1
ATOM 617 N N . LYS A 1 79 ? 3.639 25.337 -6.041 1.00 40.06 79 LYS A N 1
ATOM 618 C CA . LYS A 1 79 ? 2.374 26.085 -6.113 1.00 40.06 79 LYS A CA 1
ATOM 619 C C . LYS A 1 79 ? 1.713 25.965 -7.494 1.00 40.06 79 LYS A C 1
ATOM 621 O O . LYS A 1 79 ? 0.526 25.688 -7.577 1.00 40.06 79 LYS A O 1
ATOM 626 N N . LEU A 1 80 ? 2.505 26.056 -8.567 1.00 39.25 80 LEU A N 1
ATOM 627 C CA . LEU A 1 80 ? 2.039 25.838 -9.945 1.00 39.25 80 LEU A CA 1
ATOM 628 C C . LEU A 1 80 ? 1.549 24.399 -10.193 1.00 39.25 80 LEU A C 1
ATOM 630 O O . LEU A 1 80 ? 0.567 24.207 -10.904 1.00 39.25 80 LEU A O 1
ATOM 634 N N . LEU A 1 81 ? 2.188 23.393 -9.586 1.00 38.75 81 LEU A N 1
ATOM 635 C CA . LEU A 1 81 ? 1.751 21.993 -9.653 1.00 38.75 81 LEU A CA 1
ATOM 636 C C . LEU A 1 81 ? 0.453 21.745 -8.878 1.00 38.75 81 LEU A C 1
ATOM 638 O O . LEU A 1 81 ? -0.408 21.030 -9.381 1.00 38.75 81 LEU A O 1
ATOM 642 N N . ALA A 1 82 ? 0.279 22.348 -7.699 1.00 40.12 82 ALA A N 1
ATOM 643 C CA . ALA A 1 82 ? -0.953 22.221 -6.918 1.00 40.12 82 ALA A CA 1
ATOM 644 C C . ALA A 1 82 ? -2.172 22.833 -7.640 1.00 40.12 82 ALA A C 1
ATOM 646 O O . ALA A 1 82 ? -3.243 22.220 -7.680 1.00 40.12 82 ALA A O 1
ATOM 647 N N . ASP A 1 83 ? -1.985 23.991 -8.283 1.00 39.78 83 ASP A N 1
ATOM 648 C CA . ASP A 1 83 ? -3.036 24.674 -9.046 1.00 39.78 83 ASP A CA 1
ATOM 649 C C . ASP A 1 83 ? -3.387 23.908 -10.342 1.00 39.78 83 ASP A C 1
ATOM 651 O O . ASP A 1 83 ? -4.557 23.784 -10.710 1.00 39.78 83 ASP A O 1
ATOM 655 N N . HIS A 1 84 ? -2.391 23.311 -11.011 1.00 37.97 84 HIS A N 1
ATOM 656 C CA . HIS A 1 84 ? -2.605 22.517 -12.228 1.00 37.97 84 HIS A CA 1
ATOM 657 C C . HIS A 1 84 ? -3.226 21.137 -11.946 1.00 37.97 84 HIS A C 1
ATOM 659 O O . HIS A 1 84 ? -4.079 20.677 -12.706 1.00 37.97 84 HIS A O 1
ATOM 665 N N . LEU A 1 85 ? -2.852 20.486 -10.836 1.00 37.41 85 LEU A N 1
ATOM 666 C CA . LEU A 1 85 ? -3.432 19.209 -10.404 1.00 37.41 85 LEU A CA 1
ATOM 667 C C . LEU A 1 85 ? -4.886 19.367 -9.940 1.00 37.41 85 LEU A C 1
ATOM 669 O O . LEU A 1 85 ? -5.708 18.510 -10.258 1.00 37.41 85 LEU A O 1
ATOM 673 N N . SER A 1 86 ? -5.231 20.480 -9.285 1.00 37.72 86 SER A N 1
ATOM 674 C CA . SER A 1 86 ? -6.624 20.790 -8.928 1.00 37.72 86 SER A CA 1
ATOM 675 C C . SER A 1 86 ? -7.499 20.985 -10.175 1.00 37.72 86 SER A C 1
ATOM 677 O O . SER A 1 86 ? -8.587 20.419 -10.260 1.00 37.72 86 SER A O 1
ATOM 679 N N . GLY A 1 87 ? -6.986 21.671 -11.206 1.00 36.47 87 GLY A N 1
ATOM 680 C CA . GLY A 1 87 ? -7.687 21.828 -12.489 1.00 36.47 87 GLY A CA 1
ATOM 681 C C . GLY A 1 87 ? -7.781 20.545 -13.333 1.00 36.47 87 GLY A C 1
ATOM 682 O O . GLY A 1 87 ? -8.694 20.405 -14.150 1.00 36.47 87 GLY A O 1
ATOM 683 N N . LEU A 1 88 ? -6.859 19.593 -13.150 1.00 34.81 88 LEU A N 1
ATOM 684 C CA . LEU A 1 88 ? -6.921 18.266 -13.774 1.00 34.81 88 LEU A CA 1
ATOM 685 C C . LEU A 1 88 ? -7.892 17.333 -13.045 1.00 34.81 88 LEU A C 1
ATOM 687 O O . LEU A 1 88 ? -8.569 16.557 -13.710 1.00 34.81 88 LEU A O 1
ATOM 691 N N . LEU A 1 89 ? -8.021 17.440 -11.720 1.00 35.75 89 LEU A N 1
ATOM 692 C CA . LEU A 1 89 ? -9.001 16.682 -10.933 1.00 35.75 89 LEU A CA 1
ATOM 693 C C . LEU A 1 89 ? -10.449 17.094 -11.254 1.00 35.75 89 LEU A C 1
ATOM 695 O O . LEU A 1 89 ? -11.311 16.224 -11.366 1.00 35.75 89 LEU A O 1
ATOM 699 N N . GLU A 1 90 ? -10.706 18.381 -11.513 1.00 37.59 90 GLU A N 1
ATOM 700 C CA . GLU A 1 90 ? -12.020 18.854 -11.987 1.00 37.59 90 GLU A CA 1
ATOM 701 C C . GLU A 1 90 ? -12.361 18.357 -13.403 1.00 37.59 90 GLU A C 1
ATOM 703 O O . GLU A 1 90 ? -13.520 18.070 -13.704 1.00 37.59 90 GLU A O 1
ATOM 708 N N . LYS A 1 91 ? -11.359 18.202 -14.279 1.00 38.69 91 LYS A N 1
ATOM 709 C CA . LYS A 1 91 ? -11.542 17.733 -15.668 1.00 38.69 91 LYS A CA 1
ATOM 710 C C . LYS A 1 91 ? -11.494 16.209 -15.821 1.00 38.69 91 LYS A C 1
ATOM 712 O O . LYS A 1 91 ? -12.007 15.682 -16.804 1.00 38.69 91 LYS A O 1
ATOM 717 N N . ALA A 1 92 ? -10.902 15.502 -14.859 1.00 38.12 92 ALA A N 1
ATOM 718 C CA . ALA A 1 92 ? -10.818 14.044 -14.806 1.00 38.12 92 ALA A CA 1
ATOM 719 C C . ALA A 1 92 ? -12.034 13.388 -14.128 1.00 38.12 92 ALA A C 1
ATOM 721 O O . ALA A 1 92 ? -12.052 12.170 -13.964 1.00 38.12 92 ALA A O 1
ATOM 722 N N . CYS A 1 93 ? -13.086 14.141 -13.788 1.00 36.47 93 CYS A N 1
ATOM 723 C CA . CYS A 1 93 ? -14.415 13.568 -13.563 1.00 36.47 93 CYS A CA 1
ATOM 724 C C . CYS A 1 93 ? -15.003 13.122 -14.918 1.00 36.47 93 CYS A C 1
ATOM 726 O O . CYS A 1 93 ? -15.725 13.846 -15.600 1.00 36.47 93 CYS A O 1
ATOM 728 N N . VAL A 1 94 ? -14.573 11.932 -15.345 1.00 45.31 94 VAL A N 1
ATOM 729 C CA . VAL A 1 94 ? -14.689 11.379 -16.701 1.00 45.31 94 VAL A CA 1
ATOM 730 C C . VAL A 1 94 ? -16.132 10.992 -17.080 1.00 45.31 94 VAL A C 1
ATOM 732 O O . VAL A 1 94 ? -16.764 10.232 -16.345 1.00 45.31 94 VAL A O 1
ATOM 735 N N . PRO A 1 95 ? -16.595 11.297 -18.310 1.00 34.94 95 PRO A N 1
ATOM 736 C CA . PRO A 1 95 ? -17.778 10.678 -18.933 1.00 34.94 95 PRO A CA 1
ATOM 737 C C . PRO A 1 95 ? -17.664 9.161 -19.234 1.00 34.94 95 PRO A C 1
ATOM 739 O O . PRO A 1 95 ? -18.548 8.590 -19.864 1.00 34.94 95 PRO A O 1
ATOM 742 N N . GLY A 1 96 ? -16.589 8.486 -18.805 1.00 38.62 96 GLY A N 1
ATOM 743 C CA . GLY A 1 96 ? -16.305 7.066 -19.063 1.00 38.62 96 GLY A CA 1
ATOM 744 C C . GLY A 1 96 ? -16.507 6.137 -17.860 1.00 38.62 96 GLY A C 1
ATOM 745 O O . GLY A 1 96 ? -16.615 4.925 -18.050 1.00 38.62 96 GLY A O 1
ATOM 746 N N . LEU A 1 97 ? -16.630 6.685 -16.641 1.00 43.19 97 LEU A N 1
ATOM 747 C CA . LEU A 1 97 ? -16.799 5.909 -15.400 1.00 43.19 97 LEU A CA 1
ATOM 748 C C . LEU A 1 97 ? -18.104 5.087 -15.372 1.00 43.19 97 LEU A C 1
ATOM 750 O O . LEU A 1 97 ? -18.204 4.091 -14.659 1.00 43.19 97 LEU A O 1
ATOM 754 N N . ILE A 1 98 ? -19.101 5.493 -16.165 1.00 43.06 98 ILE A N 1
ATOM 755 C CA . ILE A 1 98 ? -20.452 4.915 -16.167 1.00 43.06 98 ILE A CA 1
ATOM 756 C C . ILE A 1 98 ? -20.494 3.548 -16.874 1.00 43.06 98 ILE A C 1
ATOM 758 O O . ILE A 1 98 ? -21.297 2.694 -16.511 1.00 43.06 98 ILE A O 1
ATOM 762 N N . SER A 1 99 ? -19.590 3.285 -17.825 1.00 40.78 99 SER A N 1
ATOM 763 C CA . SER A 1 99 ? -19.605 2.032 -18.604 1.00 40.78 99 SER A CA 1
ATOM 764 C C . SER A 1 99 ? -18.941 0.833 -17.903 1.00 40.78 99 SER A C 1
ATOM 766 O O . SER A 1 99 ? -19.212 -0.311 -18.255 1.00 40.78 99 SER A O 1
ATOM 768 N N . THR A 1 100 ? -18.128 1.069 -16.866 1.00 46.88 100 THR A N 1
ATOM 769 C CA . THR A 1 100 ? -17.451 0.026 -16.064 1.00 46.88 100 THR A CA 1
ATOM 770 C C . THR A 1 100 ? -18.185 -0.337 -14.765 1.00 46.88 100 THR A C 1
ATOM 772 O O . THR A 1 100 ? -17.740 -1.214 -14.029 1.00 46.88 100 THR A O 1
ATOM 775 N N . LEU A 1 101 ? -19.329 0.297 -14.484 1.00 45.16 101 LEU A N 1
ATOM 776 C CA . LEU A 1 101 ? -20.107 0.151 -13.242 1.00 45.16 101 LEU A CA 1
ATOM 777 C C . LEU A 1 101 ? -21.011 -1.100 -13.179 1.00 45.16 101 LEU A C 1
ATOM 779 O O . LEU A 1 101 ? -21.812 -1.235 -12.259 1.00 45.16 101 LEU A O 1
ATOM 783 N N . HIS A 1 102 ? -20.896 -2.043 -14.120 1.00 46.88 102 HIS A N 1
ATOM 784 C CA . HIS A 1 102 ? -21.632 -3.319 -14.075 1.00 46.88 102 HIS A CA 1
ATOM 785 C C . HIS A 1 102 ? -20.891 -4.450 -13.348 1.00 46.88 102 HIS A C 1
ATOM 787 O O . HIS A 1 102 ? -21.282 -5.612 -13.447 1.00 46.88 102 HIS A O 1
ATOM 793 N N . GLN A 1 103 ? -19.845 -4.138 -12.581 1.00 61.53 103 GLN A N 1
ATOM 794 C CA . GLN A 1 103 ? -19.309 -5.095 -11.618 1.00 61.53 103 GLN A CA 1
ATOM 795 C C . GLN A 1 103 ? -20.163 -5.082 -10.354 1.00 61.53 103 GLN A C 1
ATOM 797 O O . GLN A 1 103 ? -20.479 -4.020 -9.821 1.00 61.53 103 GLN A O 1
ATOM 802 N N . GLN A 1 104 ? -20.549 -6.272 -9.891 1.00 66.12 104 GLN A N 1
ATOM 803 C CA . GLN A 1 104 ? -21.345 -6.440 -8.681 1.00 66.12 104 GLN A CA 1
ATOM 804 C C . GLN A 1 104 ? -20.642 -5.719 -7.512 1.00 66.12 104 GLN A C 1
ATOM 806 O O . GLN A 1 104 ? -19.475 -6.023 -7.239 1.00 66.12 104 GLN A O 1
ATOM 811 N N . PRO A 1 105 ? -21.299 -4.744 -6.857 1.00 68.25 105 PRO A N 1
ATOM 812 C CA . PRO A 1 105 ? -20.690 -4.006 -5.759 1.00 68.25 105 PRO A CA 1
ATOM 813 C C . PRO A 1 105 ? -20.374 -4.971 -4.618 1.00 68.25 105 PRO A C 1
ATOM 815 O O . PRO A 1 105 ? -21.222 -5.784 -4.232 1.00 68.25 105 PRO A O 1
ATOM 818 N N . CYS A 1 106 ? -19.158 -4.901 -4.070 1.00 83.06 106 CYS A N 1
ATOM 819 C CA . CYS A 1 106 ? -18.837 -5.711 -2.903 1.00 83.06 106 CYS A CA 1
ATOM 820 C C . CYS A 1 106 ? -19.578 -5.137 -1.701 1.00 83.06 106 CYS A C 1
ATOM 822 O O . CYS A 1 106 ? -19.565 -3.932 -1.455 1.00 83.06 106 CYS A O 1
ATOM 824 N N . HIS A 1 107 ? -20.193 -6.001 -0.902 1.00 88.00 107 HIS A N 1
ATOM 825 C CA . HIS A 1 107 ? -20.997 -5.573 0.243 1.00 88.00 107 HIS A CA 1
ATOM 826 C C . HIS A 1 107 ? -20.181 -4.866 1.341 1.00 88.00 107 HIS A C 1
ATOM 828 O O . HIS A 1 107 ? -20.769 -4.232 2.211 1.00 88.00 107 HIS A O 1
ATOM 834 N N . TRP A 1 108 ? -18.846 -4.949 1.308 1.00 94.50 108 TRP A N 1
ATOM 835 C CA . TRP A 1 108 ? -17.958 -4.220 2.214 1.00 94.50 108 TRP A CA 1
ATOM 836 C C . TRP A 1 108 ? -17.588 -2.809 1.722 1.00 94.50 108 TRP A C 1
ATOM 838 O O . TRP A 1 108 ? -17.172 -1.995 2.544 1.00 94.50 108 TRP A O 1
ATOM 848 N N . GLU A 1 109 ? -17.757 -2.482 0.433 1.00 92.19 109 GLU A N 1
ATOM 849 C CA . GLU A 1 109 ? -17.323 -1.191 -0.138 1.00 92.19 109 GLU A CA 1
ATOM 850 C C . GLU A 1 109 ? -18.088 -0.009 0.459 1.00 92.19 109 GLU A C 1
ATOM 852 O O . GLU A 1 109 ? -17.478 0.919 0.986 1.00 92.19 109 GLU A O 1
ATOM 857 N N . ALA A 1 110 ? -19.424 -0.049 0.416 1.00 89.19 110 ALA A N 1
ATOM 858 C CA . ALA A 1 110 ? -20.252 1.042 0.925 1.00 89.19 110 ALA A CA 1
ATOM 859 C C . ALA A 1 110 ? -20.069 1.268 2.443 1.00 89.19 110 ALA A C 1
ATOM 861 O O . ALA A 1 110 ? -19.878 2.419 2.843 1.00 89.19 110 ALA A O 1
ATOM 862 N N . PRO A 1 111 ? -20.038 0.222 3.297 1.00 92.12 111 PRO A N 1
ATOM 863 C CA . PRO A 1 111 ? -19.681 0.383 4.705 1.00 92.12 111 PRO A CA 1
ATOM 864 C C . PRO A 1 111 ? -18.289 0.988 4.921 1.00 92.12 111 PRO A C 1
ATOM 866 O O . PRO A 1 111 ? -18.141 1.880 5.754 1.00 92.12 111 PRO A O 1
ATOM 869 N N . LEU A 1 112 ? -17.276 0.544 4.169 1.00 93.69 112 LEU A N 1
ATOM 870 C CA . LEU A 1 112 ? -15.909 1.049 4.308 1.00 93.69 112 LEU A CA 1
ATOM 871 C C . LEU A 1 112 ? -15.805 2.524 3.902 1.00 93.69 112 LEU A C 1
ATOM 873 O O . LEU A 1 112 ? -15.163 3.307 4.596 1.00 93.69 112 LEU A O 1
ATOM 877 N N . TYR A 1 113 ? -16.490 2.918 2.828 1.00 91.81 113 TYR A N 1
ATOM 878 C CA . TYR A 1 113 ? -16.599 4.316 2.413 1.00 91.81 113 TYR A CA 1
ATOM 879 C C . TYR A 1 113 ? -17.303 5.176 3.472 1.00 91.81 113 TYR A C 1
ATOM 881 O O . TYR A 1 113 ? -16.847 6.273 3.788 1.00 91.81 113 TYR A O 1
ATOM 889 N N . GLY A 1 114 ? -18.373 4.658 4.084 1.00 90.06 114 GLY A N 1
ATOM 890 C CA . GLY A 1 114 ? -19.038 5.307 5.215 1.00 90.06 114 GLY A CA 1
ATOM 891 C C . GLY A 1 114 ? -18.100 5.526 6.406 1.00 90.06 114 GLY A C 1
ATOM 892 O O . GLY A 1 114 ? -18.070 6.621 6.964 1.00 90.06 114 GLY A O 1
ATOM 893 N N . LEU A 1 115 ? -17.287 4.522 6.759 1.00 93.00 115 LEU A N 1
ATOM 894 C CA . LEU A 1 115 ? -16.269 4.665 7.805 1.00 93.00 115 LEU A CA 1
ATOM 895 C C . LEU A 1 115 ? -15.204 5.699 7.447 1.00 93.00 115 LEU A C 1
ATOM 897 O O . LEU A 1 115 ? -14.814 6.476 8.316 1.00 93.00 115 LEU A O 1
ATOM 901 N N . LEU A 1 116 ? -14.734 5.712 6.198 1.00 92.75 116 LEU A N 1
ATOM 902 C CA . LEU A 1 116 ? -13.739 6.680 5.748 1.00 92.75 116 LEU A CA 1
ATOM 903 C C . LEU A 1 116 ? -14.264 8.115 5.882 1.00 92.75 116 LEU A C 1
ATOM 905 O O . LEU A 1 116 ? -13.571 8.946 6.456 1.00 92.75 116 LEU A O 1
ATOM 909 N N . ASN A 1 117 ? -15.499 8.385 5.451 1.00 91.12 117 ASN A N 1
ATOM 910 C CA . ASN A 1 117 ? -16.100 9.718 5.578 1.00 91.12 117 ASN A CA 1
ATOM 911 C C . ASN A 1 117 ? -16.227 10.162 7.045 1.00 91.12 117 ASN A C 1
ATOM 913 O O . ASN A 1 117 ? -15.971 11.320 7.367 1.00 91.12 117 ASN A O 1
ATOM 917 N N . LEU A 1 118 ? -16.603 9.243 7.946 1.00 91.88 118 LEU A N 1
ATOM 918 C CA . LEU A 1 118 ? -16.647 9.529 9.3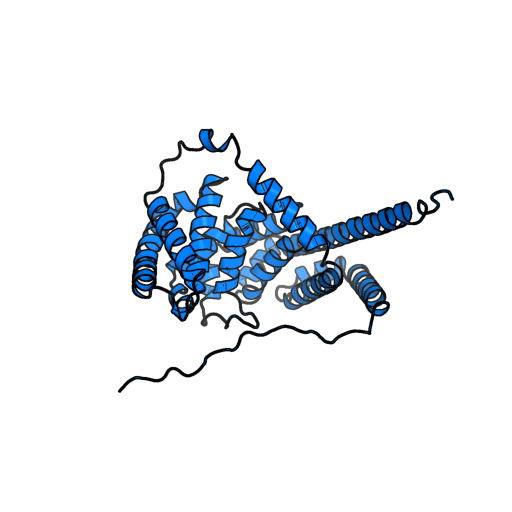84 1.00 91.88 118 LEU A CA 1
ATOM 919 C C . LEU A 1 118 ? -15.245 9.822 9.937 1.00 91.88 118 LEU A C 1
ATOM 921 O O . LEU A 1 118 ? -15.071 10.773 10.691 1.00 91.88 118 LEU A O 1
ATOM 925 N N . LEU A 1 119 ? -14.242 9.030 9.549 1.00 92.38 119 LEU A N 1
ATOM 926 C CA . LEU A 1 119 ? -12.852 9.234 9.962 1.00 92.38 119 LEU A CA 1
ATOM 927 C C . LEU A 1 119 ? -12.295 10.570 9.492 1.00 92.38 119 LEU A C 1
ATOM 929 O O . LEU A 1 119 ? -11.645 11.252 10.276 1.00 92.38 119 LEU A O 1
ATOM 933 N N . GLU A 1 120 ? -12.528 10.928 8.234 1.00 91.06 120 GLU A N 1
ATOM 934 C CA . GLU A 1 120 ? -12.072 12.194 7.662 1.00 91.06 120 GLU A CA 1
ATOM 935 C C . GLU A 1 120 ? -12.673 13.372 8.428 1.00 91.06 120 GLU A C 1
ATOM 937 O O . GLU A 1 120 ? -11.925 14.218 8.918 1.00 91.06 120 GLU A O 1
ATOM 942 N N . GLY A 1 121 ? -13.987 13.341 8.673 1.00 90.81 121 GLY A N 1
ATOM 943 C CA . GLY A 1 121 ? -14.664 14.366 9.466 1.00 90.81 121 GLY A CA 1
ATOM 944 C C . GLY A 1 121 ? -14.155 14.481 10.908 1.00 90.81 121 GLY A C 1
ATOM 945 O O . GLY A 1 121 ? -14.128 15.581 11.454 1.00 90.81 121 GLY A O 1
ATOM 946 N N . GLU A 1 122 ? -13.730 13.384 11.544 1.00 91.50 122 GLU A N 1
ATOM 947 C CA . GLU A 1 122 ? -13.145 13.438 12.892 1.00 91.50 122 GLU A CA 1
ATOM 948 C C . GLU A 1 122 ? -11.660 13.836 12.896 1.00 91.50 122 GLU A C 1
ATOM 950 O O . GLU A 1 122 ? -11.203 14.501 13.825 1.00 91.50 122 GLU A O 1
ATOM 955 N N . ILE A 1 123 ? -10.877 13.449 11.887 1.00 88.75 123 ILE A N 1
ATOM 956 C CA . ILE A 1 123 ? -9.441 13.763 11.817 1.00 88.75 123 ILE A CA 1
ATOM 957 C C . ILE A 1 123 ? -9.211 15.253 11.543 1.00 88.75 123 ILE A C 1
ATOM 959 O O . ILE A 1 123 ? -8.261 15.816 12.094 1.00 88.75 123 ILE A O 1
ATOM 963 N N . GLU A 1 124 ? -10.092 15.888 10.767 1.00 90.38 124 GLU A N 1
ATOM 964 C CA . GLU A 1 124 ? -10.063 17.330 10.482 1.00 90.38 124 GLU A CA 1
ATOM 965 C C . GLU A 1 124 ? -10.353 18.205 11.712 1.00 90.38 124 GLU A C 1
ATOM 967 O O . GLU A 1 124 ? -9.971 19.376 11.741 1.00 90.38 124 GLU A O 1
ATOM 972 N N . LYS A 1 125 ? -10.989 17.653 12.752 1.00 91.50 125 LYS A N 1
ATOM 973 C CA . LYS A 1 125 ? -11.237 18.365 14.011 1.00 91.50 125 LYS A CA 1
ATOM 974 C C . LYS A 1 125 ? -9.983 18.417 14.879 1.00 91.50 125 LYS A C 1
ATOM 976 O O . LYS A 1 125 ? -9.188 17.468 14.939 1.00 91.50 125 LYS A O 1
ATOM 981 N N . GLU A 1 126 ? -9.879 19.498 15.649 1.00 92.38 126 GLU A N 1
ATOM 982 C CA . GLU A 1 126 ? -8.915 19.614 16.742 1.00 92.38 126 GLU A CA 1
ATOM 983 C C . GLU A 1 126 ? -9.050 18.421 17.704 1.00 92.38 126 GLU A C 1
ATOM 985 O O . GLU A 1 126 ? -10.174 18.011 18.000 1.00 92.38 126 GLU A O 1
ATOM 990 N N . PRO A 1 127 ? -7.950 17.867 18.254 1.00 90.62 127 PRO A N 1
ATOM 991 C CA . PRO A 1 127 ? -7.997 16.655 19.079 1.00 90.62 127 PRO A CA 1
ATOM 992 C C . PRO A 1 127 ? -9.001 16.686 20.241 1.00 90.62 127 PRO A C 1
ATOM 994 O O . PRO A 1 127 ? -9.548 15.646 20.598 1.00 90.62 127 PRO A O 1
ATOM 997 N N . LYS A 1 128 ? -9.252 17.869 20.816 1.00 93.25 128 LYS A N 1
ATOM 998 C CA . LYS A 1 128 ? -10.207 18.099 21.914 1.00 93.25 128 LYS A CA 1
ATOM 999 C C . LYS A 1 128 ? -11.682 18.082 21.482 1.00 93.25 128 LYS A C 1
ATOM 1001 O O . LYS A 1 128 ? -12.543 17.872 22.327 1.00 93.25 128 LYS A O 1
ATOM 1006 N N . ASP A 1 129 ? -11.951 18.311 20.197 1.00 93.94 129 ASP A N 1
ATOM 1007 C CA . ASP A 1 129 ? -13.294 18.458 19.622 1.00 93.94 129 ASP A CA 1
ATOM 1008 C C . ASP A 1 129 ? -13.752 17.180 18.891 1.00 93.94 129 ASP A C 1
ATOM 1010 O O . ASP A 1 129 ? -14.846 17.129 18.325 1.00 93.94 129 ASP A O 1
ATOM 1014 N N . ARG A 1 130 ? -12.915 16.134 18.893 1.00 92.06 130 ARG A N 1
ATOM 1015 C CA . ARG A 1 130 ? -13.216 14.830 18.291 1.00 92.06 130 ARG A CA 1
ATOM 1016 C C . ARG A 1 130 ? -14.234 14.064 19.123 1.00 92.06 130 ARG A C 1
ATOM 1018 O O . ARG A 1 130 ? -14.095 13.949 20.342 1.00 92.06 130 ARG A O 1
ATOM 1025 N N . ASP A 1 131 ? -15.208 13.457 18.457 1.00 93.38 131 ASP A N 1
ATOM 1026 C CA . ASP A 1 131 ? -16.167 12.579 19.116 1.00 93.38 131 ASP A CA 1
ATOM 1027 C C . ASP A 1 131 ? -15.542 11.193 19.335 1.00 93.38 131 ASP A C 1
ATOM 1029 O O . ASP A 1 131 ? -15.444 10.352 18.435 1.00 93.38 131 ASP A O 1
ATOM 1033 N N . LEU A 1 132 ? -15.120 10.941 20.575 1.00 91.75 132 LEU A N 1
ATOM 1034 C CA . LEU A 1 132 ? -14.516 9.669 20.969 1.00 91.75 132 LEU A CA 1
ATOM 1035 C C . LEU A 1 132 ? -15.465 8.475 20.778 1.00 91.75 132 LEU A C 1
ATOM 1037 O O . LEU A 1 132 ? -14.987 7.364 20.548 1.00 91.75 132 LEU A O 1
ATOM 1041 N N . THR A 1 133 ? -16.782 8.684 20.838 1.00 92.44 133 THR A N 1
ATOM 1042 C CA . THR A 1 133 ? -17.787 7.631 20.627 1.00 92.44 133 THR A CA 1
ATOM 1043 C C . THR A 1 133 ? -17.827 7.222 19.160 1.00 92.44 133 THR A C 1
ATOM 1045 O O . THR A 1 133 ? -17.831 6.025 18.849 1.00 92.44 133 THR A O 1
ATOM 1048 N N . ILE A 1 134 ? -17.786 8.202 18.249 1.00 89.44 134 ILE A N 1
ATOM 1049 C CA . ILE A 1 134 ? -17.673 7.947 16.808 1.00 89.44 134 ILE A CA 1
ATOM 1050 C C . ILE A 1 134 ? -16.368 7.203 16.534 1.00 89.44 134 ILE A C 1
ATOM 1052 O O . ILE A 1 134 ? -16.400 6.126 15.943 1.00 89.44 134 ILE A O 1
ATOM 1056 N N . LEU A 1 135 ? -15.233 7.695 17.040 1.00 89.31 135 LEU A N 1
ATOM 1057 C CA . LEU A 1 135 ? -13.934 7.049 16.825 1.00 89.31 135 LEU A CA 1
ATOM 1058 C C . LEU A 1 135 ? -13.897 5.602 17.341 1.00 89.31 135 LEU A C 1
ATOM 1060 O O . LEU A 1 135 ? -13.418 4.715 16.637 1.00 89.31 135 LEU A O 1
ATOM 1064 N N . GLN A 1 136 ? -14.441 5.322 18.529 1.00 89.19 136 GLN A N 1
ATOM 1065 C CA . GLN A 1 136 ? -14.541 3.954 19.060 1.00 89.19 136 GLN A CA 1
ATOM 1066 C C . GLN A 1 136 ? -15.427 3.052 18.188 1.00 89.19 136 GLN A C 1
ATOM 1068 O O . GLN A 1 136 ? -15.092 1.887 17.940 1.00 89.19 136 GLN A O 1
ATOM 1073 N N . THR A 1 137 ? -16.538 3.592 17.688 1.00 88.25 137 THR A N 1
ATOM 1074 C CA . THR A 1 137 ? -17.444 2.876 16.781 1.00 88.25 137 THR A CA 1
ATOM 1075 C C . THR A 1 137 ? -16.750 2.556 15.460 1.00 88.25 137 THR A C 1
ATOM 1077 O O . THR A 1 137 ? -16.806 1.418 14.994 1.00 88.25 137 THR A O 1
ATOM 1080 N N . VAL A 1 138 ? -16.021 3.511 14.879 1.00 89.75 138 VAL A N 1
ATOM 1081 C CA . VAL A 1 138 ?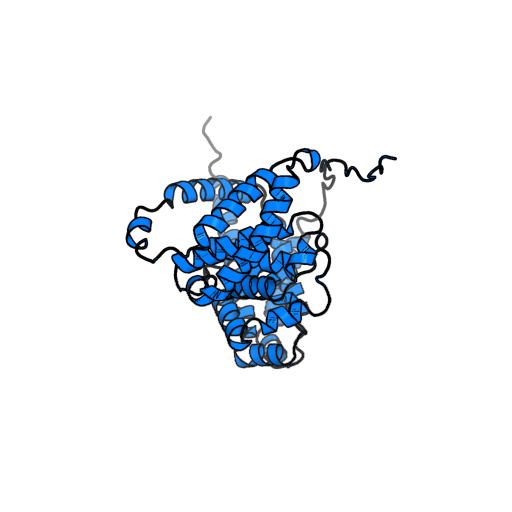 -15.262 3.282 13.644 1.00 89.75 138 VAL A CA 1
ATOM 1082 C C . VAL A 1 138 ? -14.165 2.239 13.874 1.00 89.75 138 VAL A C 1
ATOM 1084 O O . VAL A 1 138 ? -14.068 1.292 13.097 1.00 89.75 138 VAL A O 1
ATOM 1087 N N . VAL A 1 139 ? -13.374 2.357 14.947 1.00 89.62 139 VAL A N 1
ATOM 1088 C CA . VAL A 1 139 ? -12.299 1.400 15.283 1.00 89.62 139 VAL A CA 1
ATOM 1089 C C . VAL A 1 139 ? -12.840 -0.027 15.385 1.00 89.62 139 VAL A C 1
ATOM 1091 O O . VAL A 1 139 ? -12.290 -0.945 14.778 1.00 89.62 139 VAL A O 1
ATOM 1094 N N . SER A 1 140 ? -13.928 -0.225 16.133 1.00 87.38 140 SER A N 1
ATOM 1095 C CA . SER A 1 140 ? -14.530 -1.553 16.305 1.00 87.38 140 SER A CA 1
ATOM 1096 C C . SER A 1 140 ? -15.118 -2.104 15.001 1.00 87.38 140 SER A C 1
ATOM 1098 O O . SER A 1 140 ? -14.963 -3.292 14.707 1.00 87.38 140 SER A O 1
ATOM 1100 N N . THR A 1 141 ? -15.725 -1.242 14.183 1.00 91.06 141 THR A N 1
ATOM 1101 C CA . THR A 1 141 ? -16.325 -1.629 12.899 1.00 91.06 141 THR A CA 1
ATOM 1102 C C . THR A 1 141 ? -15.266 -1.968 11.850 1.00 91.06 141 THR A C 1
ATOM 1104 O O . THR A 1 141 ? -15.443 -2.925 11.094 1.00 91.06 141 THR A O 1
ATOM 1107 N N . LEU A 1 142 ? -14.138 -1.248 11.823 1.00 92.88 142 LEU A N 1
ATOM 1108 C CA . LEU A 1 142 ? -13.069 -1.480 10.851 1.00 92.88 142 LEU A CA 1
ATOM 1109 C C . LEU A 1 142 ? -12.540 -2.913 10.930 1.00 92.88 142 LEU A C 1
ATOM 1111 O O . LEU A 1 142 ? -12.370 -3.544 9.896 1.00 92.88 142 LEU A O 1
ATOM 1115 N N . HIS A 1 143 ? -12.354 -3.468 12.131 1.00 90.25 143 HIS A N 1
ATOM 1116 C CA . HIS A 1 143 ? -11.892 -4.855 12.289 1.00 90.25 143 HIS A CA 1
ATOM 1117 C C . HIS A 1 143 ? -12.832 -5.873 11.631 1.00 90.25 143 HIS A C 1
ATOM 1119 O O . HIS A 1 143 ? -12.394 -6.848 11.018 1.00 90.25 143 HIS A O 1
ATOM 1125 N N . ILE A 1 144 ? -14.142 -5.644 11.743 1.00 91.81 144 ILE A N 1
ATOM 1126 C CA . ILE A 1 144 ? -15.161 -6.502 11.130 1.00 91.81 144 ILE A CA 1
ATOM 1127 C C . ILE A 1 144 ? -15.090 -6.376 9.606 1.00 91.81 144 ILE A C 1
ATOM 1129 O O . ILE A 1 144 ? -15.064 -7.389 8.908 1.00 91.81 144 ILE A O 1
ATOM 1133 N N . ILE A 1 145 ? -15.001 -5.147 9.092 1.00 93.19 145 ILE A N 1
ATOM 1134 C CA . ILE A 1 145 ? -14.919 -4.893 7.651 1.00 93.19 145 ILE A CA 1
ATOM 1135 C C . ILE A 1 145 ? -13.620 -5.448 7.062 1.00 93.19 145 ILE A C 1
ATOM 1137 O O . ILE A 1 145 ? -13.682 -6.121 6.039 1.00 93.19 145 ILE A O 1
ATOM 1141 N N . SER A 1 146 ? -12.468 -5.274 7.712 1.00 94.88 146 SER A N 1
ATOM 1142 C CA . SER A 1 146 ? -11.187 -5.832 7.259 1.00 94.88 146 SER A CA 1
ATOM 1143 C C . SER A 1 146 ? -11.257 -7.349 7.075 1.00 94.88 146 SER A C 1
ATOM 1145 O O . SER A 1 146 ? -10.761 -7.876 6.082 1.00 94.88 146 SER A O 1
ATOM 1147 N N . LYS A 1 147 ? -11.947 -8.072 7.966 1.00 94.50 147 LYS A N 1
ATOM 1148 C CA . LYS A 1 147 ? -12.179 -9.517 7.796 1.00 94.50 147 LYS A CA 1
ATOM 1149 C C . LYS A 1 147 ? -13.059 -9.844 6.588 1.00 94.50 147 LYS A C 1
ATOM 1151 O O . LYS A 1 147 ? -12.817 -10.854 5.931 1.00 94.50 147 LYS A O 1
ATOM 1156 N N . LEU A 1 148 ? -14.066 -9.019 6.290 1.00 94.88 148 LEU A N 1
ATOM 1157 C CA . LEU A 1 148 ? -14.905 -9.185 5.097 1.00 94.88 148 LEU A CA 1
ATOM 1158 C C . LEU A 1 148 ? -14.108 -8.915 3.818 1.00 94.88 148 LEU A C 1
ATOM 1160 O O . LEU A 1 148 ? -14.141 -9.739 2.911 1.00 94.88 148 LEU A O 1
ATOM 1164 N N . VAL A 1 149 ? -13.331 -7.827 3.784 1.00 96.38 149 VAL A N 1
ATOM 1165 C CA . VAL A 1 149 ? -12.415 -7.511 2.676 1.00 96.38 149 VAL A CA 1
ATOM 1166 C C . VAL A 1 149 ? -11.449 -8.673 2.444 1.00 96.38 149 VAL A C 1
ATOM 1168 O O . VAL A 1 149 ? -11.241 -9.081 1.307 1.00 96.38 149 VAL A O 1
ATOM 1171 N N . TRP A 1 150 ? -10.892 -9.238 3.519 1.00 96.56 150 TRP A N 1
ATOM 1172 C CA . TRP A 1 150 ? -9.981 -10.377 3.440 1.00 96.56 150 TRP A CA 1
ATOM 1173 C C . TRP A 1 150 ? -10.651 -11.646 2.904 1.00 96.56 150 TRP A C 1
ATOM 1175 O O . TRP A 1 150 ? -10.086 -12.337 2.061 1.00 96.56 150 TRP A O 1
ATOM 1185 N N . ARG A 1 151 ? -11.872 -11.959 3.351 1.00 95.94 151 ARG A N 1
ATOM 1186 C CA . ARG A 1 151 ? -12.644 -13.085 2.803 1.00 95.94 151 ARG A CA 1
ATOM 1187 C C . ARG A 1 151 ? -12.930 -12.893 1.310 1.00 95.94 151 ARG A C 1
ATOM 1189 O O . ARG A 1 151 ? -12.906 -13.856 0.549 1.00 95.94 151 ARG A O 1
ATOM 1196 N N . ASP A 1 152 ? -13.150 -11.649 0.901 1.00 95.56 152 ASP A N 1
ATOM 1197 C CA . ASP A 1 152 ? -13.513 -11.256 -0.458 1.00 95.56 152 ASP A CA 1
ATOM 1198 C C . ASP A 1 152 ? -12.292 -10.725 -1.243 1.00 95.56 152 ASP A C 1
ATOM 1200 O O . ASP A 1 152 ? -12.424 -9.886 -2.141 1.00 95.56 152 ASP A O 1
ATOM 1204 N N . LEU A 1 153 ? -11.090 -11.224 -0.919 1.00 94.94 153 LEU A N 1
ATOM 1205 C CA . LEU A 1 153 ? -9.809 -10.748 -1.456 1.00 94.94 153 LEU A CA 1
ATOM 1206 C C . LEU A 1 153 ? -9.753 -10.773 -2.991 1.00 94.94 153 LEU A C 1
ATOM 1208 O O . LEU A 1 153 ? -9.140 -9.901 -3.598 1.00 94.94 153 LEU A O 1
ATOM 1212 N N . SER A 1 154 ? -10.431 -11.719 -3.643 1.00 94.62 154 SER A N 1
ATOM 1213 C CA . SER A 1 154 ? -10.500 -11.800 -5.110 1.00 94.62 154 SER A CA 1
ATOM 1214 C C . SER A 1 154 ? -11.073 -10.535 -5.762 1.00 94.62 154 SER A C 1
ATOM 1216 O O . SER A 1 154 ? -10.635 -10.158 -6.848 1.00 94.62 154 SER A O 1
ATOM 1218 N N . PHE A 1 155 ? -11.993 -9.832 -5.095 1.00 93.56 155 PHE A N 1
ATOM 1219 C CA . PHE A 1 155 ? -12.526 -8.556 -5.576 1.00 93.56 155 PHE A CA 1
ATOM 1220 C C . PHE A 1 155 ? -11.557 -7.390 -5.368 1.00 93.56 155 PHE A C 1
ATOM 1222 O O . PHE A 1 155 ? -11.534 -6.462 -6.182 1.00 93.56 155 PHE A O 1
ATOM 1229 N N . LEU A 1 156 ? -10.763 -7.440 -4.293 1.00 94.50 156 LEU A N 1
ATOM 1230 C CA . LEU A 1 156 ? -9.708 -6.467 -4.001 1.00 94.50 156 LEU A CA 1
ATOM 1231 C C . LEU A 1 156 ? -8.526 -6.614 -4.968 1.00 94.50 156 LEU A C 1
ATOM 1233 O O . LEU A 1 156 ? -7.906 -5.619 -5.329 1.00 94.50 156 LEU A O 1
ATOM 1237 N N . LEU A 1 157 ? -8.226 -7.840 -5.404 1.00 94.00 157 LEU A N 1
ATOM 1238 C CA . LEU A 1 157 ? -7.146 -8.162 -6.344 1.00 94.00 157 LEU A CA 1
ATOM 1239 C C . LEU A 1 157 ? -7.566 -8.089 -7.816 1.00 94.00 157 LEU A C 1
ATOM 1241 O O . LEU A 1 157 ? -6.779 -8.444 -8.687 1.00 94.00 157 LEU A O 1
ATOM 1245 N N . HIS A 1 158 ? -8.782 -7.623 -8.107 1.00 91.62 158 HIS A N 1
ATOM 1246 C CA . HIS A 1 158 ? -9.221 -7.417 -9.481 1.00 91.62 158 HIS A CA 1
ATOM 1247 C C . HIS A 1 158 ? -8.283 -6.438 -10.206 1.00 91.62 158 HIS A C 1
ATOM 1249 O O . HIS A 1 158 ? -7.826 -5.452 -9.620 1.00 91.62 158 HIS A O 1
ATOM 1255 N N . ASP A 1 159 ? -7.978 -6.696 -11.473 1.00 89.88 159 ASP A N 1
ATOM 1256 C CA . ASP A 1 159 ? -7.132 -5.801 -12.260 1.00 89.88 159 ASP A CA 1
ATOM 1257 C C . ASP A 1 159 ? -7.912 -4.559 -12.732 1.00 89.88 159 ASP A C 1
ATOM 1259 O O . ASP A 1 159 ? -9.141 -4.543 -12.814 1.00 89.88 159 ASP A O 1
ATOM 1263 N N . GLY A 1 160 ? -7.181 -3.494 -13.060 1.00 89.94 160 GLY A N 1
ATOM 1264 C CA . GLY A 1 160 ? -7.747 -2.263 -13.611 1.00 89.94 160 GLY A CA 1
ATOM 1265 C C . GLY A 1 160 ? -8.318 -1.293 -12.571 1.00 89.94 160 GLY A C 1
ATOM 1266 O O . GLY A 1 160 ? -8.133 -1.439 -11.362 1.00 89.94 160 GLY A O 1
ATOM 1267 N N . ALA A 1 161 ? -9.015 -0.269 -13.072 1.00 88.81 161 ALA A N 1
ATOM 1268 C CA . ALA A 1 161 ? -9.405 0.908 -12.291 1.00 88.81 161 ALA A CA 1
ATOM 1269 C C . ALA A 1 161 ? -10.314 0.590 -11.092 1.00 88.81 161 ALA A C 1
ATOM 1271 O O . ALA A 1 161 ? -10.182 1.214 -10.043 1.00 88.81 161 ALA A O 1
ATOM 1272 N N . VAL A 1 162 ? -11.211 -0.395 -11.220 1.00 90.06 162 VAL A N 1
ATOM 1273 C CA . VAL A 1 162 ? -12.110 -0.798 -10.124 1.00 90.06 162 VAL A CA 1
ATOM 1274 C C . VAL A 1 162 ? -11.323 -1.431 -8.976 1.00 90.06 162 VAL A C 1
ATOM 1276 O O . VAL A 1 162 ? -11.552 -1.110 -7.810 1.00 90.06 162 VAL A O 1
ATOM 1279 N N . GLY A 1 163 ? -10.365 -2.304 -9.292 1.00 92.50 163 GLY A N 1
ATOM 1280 C CA . GLY A 1 163 ? -9.491 -2.894 -8.285 1.00 92.50 163 GLY A CA 1
ATOM 1281 C C . GLY A 1 163 ? -8.587 -1.862 -7.621 1.00 92.50 163 GLY A C 1
ATOM 1282 O O . GLY A 1 163 ? -8.434 -1.883 -6.403 1.00 92.50 163 GLY A O 1
ATOM 1283 N N . ASP A 1 164 ? -8.035 -0.924 -8.394 1.00 92.81 164 ASP A N 1
ATOM 1284 C CA . ASP A 1 164 ? -7.227 0.169 -7.844 1.00 92.81 164 ASP A CA 1
ATOM 1285 C C . ASP A 1 164 ? -8.038 1.038 -6.889 1.00 92.81 164 ASP A C 1
ATOM 1287 O O . ASP A 1 164 ? -7.593 1.293 -5.775 1.00 92.81 164 ASP A O 1
ATOM 1291 N N . TYR A 1 165 ? -9.255 1.428 -7.279 1.00 92.38 165 TYR A N 1
ATOM 1292 C CA . TYR A 1 165 ? -10.164 2.179 -6.415 1.00 92.38 165 TYR A CA 1
ATOM 1293 C C . TYR A 1 165 ? -10.394 1.459 -5.079 1.00 92.38 165 TYR A C 1
ATOM 1295 O O . TYR A 1 165 ? -10.246 2.056 -4.012 1.00 92.38 165 TYR A O 1
ATOM 1303 N N . ARG A 1 166 ? -10.686 0.154 -5.129 1.00 94.56 166 ARG A N 1
ATOM 1304 C CA . ARG A 1 166 ? -10.873 -0.692 -3.941 1.00 94.56 166 ARG A CA 1
ATOM 1305 C C . ARG A 1 166 ? -9.627 -0.733 -3.059 1.00 94.56 166 ARG A C 1
ATOM 1307 O O . ARG A 1 166 ? -9.731 -0.542 -1.849 1.00 94.56 166 ARG A O 1
ATOM 1314 N N . ARG A 1 167 ? -8.449 -0.946 -3.653 1.00 96.00 167 ARG A N 1
ATOM 1315 C CA . ARG A 1 167 ? -7.165 -0.944 -2.935 1.00 96.00 167 ARG A CA 1
ATOM 1316 C C . ARG A 1 167 ? -6.878 0.422 -2.312 1.00 96.00 167 ARG A C 1
ATOM 1318 O O . ARG A 1 167 ? -6.468 0.477 -1.157 1.00 96.00 167 ARG A O 1
ATOM 1325 N N . CYS A 1 168 ? -7.159 1.520 -3.017 1.00 94.31 168 CYS A N 1
ATOM 1326 C CA . CYS A 1 168 ? -7.011 2.877 -2.491 1.00 94.31 168 CYS A CA 1
ATOM 1327 C C . CYS A 1 168 ? -7.943 3.113 -1.302 1.00 94.31 168 CYS A C 1
ATOM 1329 O O . CYS A 1 168 ? -7.493 3.631 -0.284 1.00 94.31 168 CYS A O 1
ATOM 1331 N N . LEU A 1 169 ? -9.211 2.704 -1.403 1.00 94.69 169 LEU A N 1
ATOM 1332 C CA . LEU A 1 169 ? -10.192 2.833 -0.327 1.00 94.69 169 LEU A CA 1
ATOM 1333 C C . LEU A 1 169 ? -9.739 2.086 0.937 1.00 94.69 169 LEU A C 1
ATOM 1335 O O . LEU A 1 169 ? -9.739 2.659 2.029 1.00 94.69 169 LEU A O 1
ATOM 1339 N N . VAL A 1 170 ? -9.292 0.836 0.788 1.00 97.12 170 VAL A N 1
ATOM 1340 C CA . VAL A 1 170 ? -8.776 0.017 1.898 1.00 97.12 170 VAL A CA 1
ATOM 1341 C C . VAL A 1 170 ? -7.515 0.637 2.501 1.00 97.12 170 VAL A C 1
ATOM 1343 O O . VAL A 1 170 ? -7.488 0.907 3.703 1.00 97.12 170 VAL A O 1
ATOM 1346 N N . SER A 1 171 ? -6.496 0.937 1.689 1.00 96.19 171 SER A N 1
ATOM 1347 C CA . SER A 1 171 ? -5.246 1.536 2.171 1.00 96.19 171 SER A CA 1
ATOM 1348 C C . SER A 1 171 ? -5.453 2.890 2.838 1.00 96.19 171 SER A C 1
ATOM 1350 O O . SER A 1 171 ? -4.880 3.136 3.895 1.00 96.19 171 SER A O 1
ATOM 1352 N N . ARG A 1 172 ? -6.282 3.769 2.262 1.00 94.94 172 ARG A N 1
ATOM 1353 C CA . ARG A 1 172 ? -6.576 5.091 2.829 1.00 94.94 172 ARG A CA 1
ATOM 1354 C C . ARG A 1 172 ? -7.280 4.962 4.174 1.00 94.94 172 ARG A C 1
ATOM 1356 O O . ARG A 1 172 ? -6.877 5.626 5.122 1.00 94.94 172 ARG A O 1
ATOM 1363 N N . THR A 1 173 ? -8.259 4.065 4.292 1.00 95.81 173 THR A N 1
ATOM 1364 C CA . THR A 1 173 ? -8.969 3.851 5.562 1.00 95.81 173 THR A CA 1
ATOM 1365 C C . THR A 1 173 ? -8.031 3.326 6.651 1.00 95.81 173 THR A C 1
ATOM 1367 O O . THR A 1 173 ? -8.016 3.864 7.759 1.00 95.81 173 THR A O 1
ATOM 1370 N N . ILE A 1 174 ? -7.194 2.330 6.337 1.00 96.88 174 ILE A N 1
ATOM 1371 C CA . ILE A 1 174 ? -6.204 1.788 7.283 1.00 96.88 174 ILE A CA 1
ATOM 1372 C C . ILE A 1 174 ? -5.172 2.857 7.662 1.00 96.88 174 ILE A C 1
ATOM 1374 O O . ILE A 1 174 ? -4.842 3.011 8.839 1.00 96.88 174 ILE A O 1
ATOM 1378 N N . TYR A 1 175 ? -4.678 3.626 6.690 1.00 94.56 175 TYR A N 1
ATOM 1379 C CA . TYR A 1 175 ? -3.733 4.714 6.929 1.00 94.56 175 TYR A CA 1
ATOM 1380 C C . TYR A 1 175 ? -4.302 5.769 7.880 1.00 94.56 175 TYR A C 1
ATOM 1382 O O . TYR A 1 175 ? -3.648 6.099 8.868 1.00 94.56 175 TYR A O 1
ATOM 1390 N N . MET A 1 176 ? -5.523 6.246 7.620 1.00 93.75 176 MET A N 1
ATOM 1391 C CA . MET A 1 176 ? -6.209 7.245 8.447 1.00 93.75 176 MET A CA 1
ATOM 1392 C C . MET A 1 176 ? -6.451 6.725 9.863 1.00 93.75 176 MET A C 1
ATOM 1394 O O . MET A 1 176 ? -6.141 7.410 10.835 1.00 93.75 176 MET A O 1
ATOM 1398 N N . MET A 1 177 ? -6.908 5.478 9.993 1.00 94.44 177 MET A N 1
ATOM 1399 C CA . MET A 1 177 ? -7.065 4.832 11.294 1.00 94.44 177 MET A CA 1
ATOM 1400 C C . MET A 1 177 ? -5.738 4.759 12.058 1.00 94.44 177 MET A C 1
ATOM 1402 O O . MET A 1 177 ? -5.694 5.015 13.259 1.00 94.44 177 MET A O 1
ATOM 1406 N N . SER A 1 178 ? -4.642 4.456 11.362 1.00 93.38 178 SER A N 1
ATOM 1407 C CA . SER A 1 178 ? -3.311 4.361 11.965 1.00 93.38 178 SER A CA 1
ATOM 1408 C C . SER A 1 178 ? -2.793 5.706 12.483 1.00 93.38 178 SER A C 1
ATOM 1410 O O . SER A 1 178 ? -1.958 5.705 13.381 1.00 93.38 178 SER A O 1
ATOM 1412 N N . GLN A 1 179 ? -3.287 6.840 11.965 1.00 90.62 179 GLN A N 1
ATOM 1413 C CA . GLN A 1 179 ? -2.933 8.174 12.475 1.00 90.62 179 GLN A CA 1
ATOM 1414 C C . GLN A 1 179 ? -3.573 8.490 13.833 1.00 90.62 179 GLN A C 1
ATOM 1416 O O . GLN A 1 179 ? -3.167 9.445 14.499 1.00 90.62 179 GLN A O 1
ATOM 1421 N N . LEU A 1 180 ? -4.596 7.739 14.254 1.00 91.00 180 LEU A N 1
ATOM 1422 C CA . LEU A 1 180 ? -5.252 7.985 15.531 1.00 91.00 180 LEU A CA 1
ATOM 1423 C C . LEU A 1 180 ? -4.358 7.530 16.701 1.00 91.00 180 LEU A C 1
ATOM 1425 O O . LEU A 1 180 ? -3.744 6.459 16.627 1.00 91.00 180 LEU A O 1
ATOM 1429 N N . PRO A 1 181 ? -4.317 8.289 17.816 1.00 88.94 181 PRO A N 1
ATOM 1430 C CA . PRO A 1 181 ? -3.488 7.946 18.970 1.00 88.94 181 PRO A CA 1
ATOM 1431 C C . PRO A 1 181 ? -3.714 6.509 19.466 1.00 88.94 181 PRO A C 1
ATOM 1433 O O . PRO A 1 181 ? -4.841 6.108 19.768 1.00 88.94 181 PRO A O 1
ATOM 1436 N N . GLY A 1 182 ? -2.631 5.727 19.538 1.00 90.12 182 GLY A N 1
ATOM 1437 C CA . GLY A 1 182 ? -2.628 4.342 20.030 1.00 90.12 182 GLY A CA 1
ATOM 1438 C C . GLY A 1 182 ? -3.357 3.321 19.145 1.00 90.12 182 GLY A C 1
ATOM 1439 O O . GLY A 1 182 ? -3.604 2.196 19.588 1.00 90.12 182 GLY A O 1
ATOM 1440 N N . GLN A 1 183 ? -3.776 3.700 17.931 1.00 93.88 183 GLN A N 1
ATOM 1441 C CA . GLN A 1 183 ? -4.421 2.772 16.997 1.00 93.88 183 GLN A CA 1
ATOM 1442 C C . GLN A 1 183 ? -3.419 2.088 16.076 1.00 93.88 183 GLN A C 1
ATOM 1444 O O . GLN A 1 183 ? -3.649 0.940 15.705 1.00 93.88 183 GLN A O 1
ATOM 1449 N N . ARG A 1 184 ? -2.287 2.730 15.763 1.00 94.31 184 ARG A N 1
ATOM 1450 C CA . ARG A 1 184 ? -1.230 2.145 14.928 1.00 94.31 184 ARG A CA 1
ATOM 1451 C C . ARG A 1 184 ? -0.796 0.766 15.428 1.00 94.31 184 ARG A C 1
ATOM 1453 O O . ARG A 1 184 ? -0.695 -0.164 14.638 1.00 94.31 184 ARG A O 1
ATOM 1460 N N . GLU A 1 185 ? -0.604 0.605 16.734 1.00 93.19 185 GLU A N 1
ATOM 1461 C CA . GLU A 1 185 ? -0.181 -0.656 17.353 1.00 93.19 185 GLU A CA 1
ATOM 1462 C C . GLU A 1 185 ? -1.217 -1.773 17.183 1.00 93.19 185 GLU A C 1
ATOM 1464 O O . GLU A 1 185 ? -0.863 -2.949 17.115 1.00 93.19 185 GLU A O 1
ATOM 1469 N N . LYS A 1 186 ? -2.499 -1.410 17.078 1.00 93.38 186 LYS A N 1
ATOM 1470 C CA . LYS A 1 186 ? -3.603 -2.352 16.865 1.00 93.38 186 LYS A CA 1
ATOM 1471 C C . LYS A 1 186 ? -3.754 -2.761 15.400 1.00 93.38 186 LYS A C 1
ATOM 1473 O O . LYS A 1 186 ? -4.400 -3.766 15.137 1.00 93.38 186 LYS A O 1
ATOM 1478 N N . MET A 1 187 ? -3.144 -2.021 14.471 1.00 95.31 187 MET A N 1
ATOM 1479 C CA . MET A 1 187 ? -3.146 -2.321 13.032 1.00 95.31 187 MET A CA 1
ATOM 1480 C C . MET A 1 187 ? -2.088 -3.365 12.635 1.00 95.31 187 MET A C 1
ATOM 1482 O O . MET A 1 187 ? -1.963 -3.701 11.461 1.00 95.31 187 MET A O 1
ATOM 1486 N N . TYR A 1 188 ? -1.319 -3.897 13.591 1.00 95.56 188 TYR A N 1
ATOM 1487 C CA . TYR A 1 188 ? -0.330 -4.955 13.345 1.00 95.56 188 TYR A CA 1
ATOM 1488 C C . TYR A 1 188 ? -0.892 -6.375 13.457 1.00 95.56 188 TYR A C 1
ATOM 1490 O O . TYR A 1 188 ? -0.129 -7.335 13.586 1.00 95.56 188 TYR A O 1
ATOM 1498 N N . ASP A 1 189 ? -2.212 -6.546 13.413 1.00 95.44 189 ASP A N 1
ATOM 1499 C CA . ASP A 1 189 ? -2.782 -7.877 13.262 1.00 95.44 189 ASP A CA 1
ATOM 1500 C C . ASP A 1 189 ? -2.496 -8.434 11.853 1.00 95.44 189 ASP A C 1
ATOM 1502 O O . ASP A 1 189 ? -2.359 -7.694 10.875 1.00 95.44 189 ASP A O 1
ATOM 1506 N N . ALA A 1 190 ? -2.413 -9.762 11.739 1.00 95.56 190 ALA A N 1
ATOM 1507 C CA . ALA A 1 190 ? -2.033 -10.428 10.494 1.00 95.56 190 ALA A CA 1
ATOM 1508 C C . ALA A 1 190 ? -2.953 -10.083 9.307 1.00 95.56 190 ALA A C 1
ATOM 1510 O O . ALA A 1 190 ? -2.483 -10.028 8.170 1.00 95.56 190 ALA A O 1
ATOM 1511 N N . THR A 1 191 ? -4.241 -9.817 9.557 1.00 96.88 191 THR A N 1
ATOM 1512 C CA . THR A 1 191 ? -5.208 -9.475 8.502 1.00 96.88 191 THR A CA 1
ATOM 1513 C C . THR A 1 191 ? -4.894 -8.099 7.936 1.00 96.88 191 THR A C 1
ATOM 1515 O O . THR A 1 191 ? -4.771 -7.948 6.724 1.00 96.88 191 THR A O 1
ATOM 1518 N N . THR A 1 192 ? -4.715 -7.104 8.807 1.00 97.06 192 THR A N 1
ATOM 1519 C CA . THR A 1 192 ? -4.403 -5.732 8.390 1.00 97.06 192 THR A CA 1
ATOM 1520 C C . THR A 1 192 ? -3.057 -5.664 7.677 1.00 97.06 192 THR A C 1
ATOM 1522 O O . THR A 1 192 ? -2.975 -5.084 6.596 1.00 97.06 192 THR A O 1
ATOM 1525 N N . ILE A 1 193 ? -2.027 -6.333 8.209 1.00 96.88 193 ILE A N 1
ATOM 1526 C CA . ILE A 1 193 ? -0.719 -6.442 7.546 1.00 96.88 193 ILE A CA 1
ATOM 1527 C C . ILE A 1 193 ? -0.878 -7.008 6.127 1.00 96.88 193 ILE A C 1
ATOM 1529 O O . ILE A 1 193 ? -0.363 -6.427 5.168 1.00 96.88 193 ILE A O 1
ATOM 1533 N N . SER A 1 194 ? -1.637 -8.098 5.985 1.00 97.12 194 SER A N 1
ATOM 1534 C CA . SER A 1 194 ? -1.838 -8.744 4.688 1.00 97.12 194 SER A CA 1
ATOM 1535 C C . SER A 1 194 ? -2.598 -7.851 3.713 1.00 97.12 194 SER A C 1
ATOM 1537 O O . SER A 1 194 ? -2.190 -7.713 2.561 1.00 97.12 194 SER A O 1
ATOM 1539 N N . LEU A 1 195 ? -3.666 -7.188 4.164 1.00 97.81 195 LEU A N 1
ATOM 1540 C CA . LEU A 1 195 ? -4.433 -6.253 3.339 1.00 97.81 195 LEU A CA 1
ATOM 1541 C C . LEU A 1 195 ? -3.572 -5.099 2.830 1.00 97.81 195 LEU A C 1
ATOM 1543 O O . LEU A 1 195 ? -3.641 -4.772 1.648 1.00 97.81 195 LEU A O 1
ATOM 1547 N N . VAL A 1 196 ? -2.741 -4.507 3.689 1.00 96.69 196 VAL A N 1
ATOM 1548 C CA . VAL A 1 196 ? -1.846 -3.403 3.312 1.00 96.69 196 VAL A CA 1
ATOM 1549 C C . VAL A 1 196 ? -0.842 -3.866 2.261 1.00 96.69 196 VAL A C 1
ATOM 1551 O O . VAL A 1 196 ? -0.674 -3.193 1.244 1.00 96.69 196 VAL A O 1
ATOM 1554 N N . MET A 1 197 ? -0.235 -5.039 2.461 1.00 96.06 197 MET A N 1
ATOM 1555 C CA . MET A 1 197 ? 0.703 -5.617 1.498 1.00 96.06 197 MET A CA 1
ATOM 1556 C C . MET A 1 197 ? 0.039 -5.924 0.158 1.00 96.06 197 MET A C 1
ATOM 1558 O O . MET A 1 197 ? 0.564 -5.537 -0.882 1.00 96.06 197 MET A O 1
ATOM 1562 N N . HIS A 1 198 ? -1.139 -6.548 0.157 1.00 96.62 198 HIS A N 1
ATOM 1563 C CA . HIS A 1 198 ? -1.882 -6.811 -1.073 1.00 96.62 198 HIS A CA 1
ATOM 1564 C C . HIS A 1 198 ? -2.304 -5.521 -1.785 1.00 96.62 198 HIS A C 1
ATOM 1566 O O . HIS A 1 198 ? -2.166 -5.429 -3.004 1.00 96.62 198 HIS A O 1
ATOM 1572 N N . CYS A 1 199 ? -2.776 -4.508 -1.055 1.00 95.94 199 CYS A N 1
ATOM 1573 C CA . CYS A 1 199 ? -3.157 -3.235 -1.662 1.00 95.94 199 CYS A CA 1
ATOM 1574 C C . CYS A 1 199 ? -1.966 -2.534 -2.309 1.00 95.94 199 CYS A C 1
ATOM 1576 O O . CYS A 1 199 ? -2.104 -2.021 -3.413 1.00 95.94 199 CYS A O 1
ATOM 1578 N N . TRP A 1 200 ? -0.804 -2.530 -1.656 1.00 93.94 200 TRP A N 1
ATOM 1579 C CA . TRP A 1 200 ? 0.397 -1.893 -2.188 1.00 93.94 200 TRP A CA 1
ATOM 1580 C C . TRP A 1 200 ? 0.987 -2.656 -3.381 1.00 93.94 200 TRP A C 1
ATOM 1582 O O . TRP A 1 200 ? 1.166 -2.076 -4.452 1.00 93.94 200 TRP A O 1
ATOM 1592 N N . VAL A 1 201 ? 1.192 -3.969 -3.245 1.00 93.19 201 VAL A N 1
ATOM 1593 C CA . VAL A 1 201 ? 1.835 -4.809 -4.272 1.00 93.19 201 VAL A CA 1
ATOM 1594 C C . VAL A 1 201 ? 0.996 -4.924 -5.548 1.00 93.19 201 VAL A C 1
ATOM 1596 O O . VAL A 1 201 ? 1.549 -4.982 -6.647 1.00 93.19 201 VAL A O 1
ATOM 1599 N N . PHE A 1 202 ? -0.334 -4.946 -5.429 1.00 94.00 202 PHE A N 1
ATOM 1600 C CA . PHE A 1 202 ? -1.241 -5.081 -6.575 1.00 94.00 202 PHE A CA 1
ATOM 1601 C C . PHE A 1 202 ? -1.808 -3.749 -7.081 1.00 94.00 202 PHE A C 1
ATOM 1603 O O . PHE A 1 202 ? -2.586 -3.757 -8.034 1.00 94.00 202 PHE A O 1
ATOM 1610 N N . MET A 1 203 ? -1.432 -2.607 -6.497 1.00 92.00 203 MET A N 1
ATOM 1611 C CA . MET A 1 203 ? -1.815 -1.308 -7.052 1.00 92.00 203 MET A CA 1
ATOM 1612 C C . MET A 1 203 ? -1.192 -1.114 -8.432 1.00 92.00 203 MET A C 1
ATOM 1614 O O . MET A 1 203 ? 0.002 -1.380 -8.615 1.00 92.00 203 MET A O 1
ATOM 1618 N N . SER A 1 204 ? -1.965 -0.590 -9.389 1.00 86.56 204 SER A N 1
ATOM 1619 C CA . SER A 1 204 ? -1.381 -0.164 -10.657 1.00 86.56 204 SER A CA 1
ATOM 1620 C C . SER A 1 204 ? -0.277 0.871 -10.449 1.00 86.56 204 SER A C 1
ATOM 1622 O O . SER A 1 204 ? -0.192 1.569 -9.436 1.00 86.56 204 SER A O 1
ATOM 1624 N N . HIS A 1 205 ? 0.585 0.990 -11.453 1.00 80.19 205 HIS A N 1
ATOM 1625 C CA . HIS A 1 205 ? 1.693 1.938 -11.435 1.00 80.19 205 HIS A CA 1
ATOM 1626 C C . HIS A 1 205 ? 1.255 3.375 -11.756 1.00 80.19 205 HIS A C 1
ATOM 1628 O O . HIS A 1 205 ? 2.114 4.215 -12.013 1.00 80.19 205 HIS A O 1
ATOM 1634 N N . ASN A 1 206 ? -0.055 3.667 -11.745 1.00 81.56 206 ASN A N 1
ATOM 1635 C CA . ASN A 1 206 ? -0.543 5.039 -11.781 1.00 81.56 206 ASN A CA 1
ATOM 1636 C C . ASN A 1 206 ? -0.063 5.756 -10.506 1.00 81.56 206 ASN A C 1
ATOM 1638 O O . ASN A 1 206 ? -0.453 5.339 -9.409 1.00 81.56 206 ASN A O 1
ATOM 1642 N N . PRO A 1 207 ? 0.747 6.827 -10.627 1.00 75.12 207 PRO A N 1
ATOM 1643 C CA . PRO A 1 207 ? 1.336 7.489 -9.473 1.00 75.12 207 PRO A CA 1
ATOM 1644 C C . PRO A 1 207 ? 0.286 7.893 -8.437 1.00 75.12 207 PRO A C 1
ATOM 1646 O O . PRO A 1 207 ? 0.463 7.584 -7.267 1.00 75.12 207 PRO A O 1
ATOM 1649 N N . ILE A 1 208 ? -0.836 8.486 -8.864 1.00 77.31 208 ILE A N 1
ATOM 1650 C CA . ILE A 1 208 ? -1.872 9.042 -7.977 1.00 77.31 208 ILE A CA 1
ATOM 1651 C C . ILE A 1 208 ? -2.462 7.959 -7.068 1.00 77.31 208 ILE A C 1
ATOM 1653 O O . ILE A 1 208 ? -2.538 8.142 -5.855 1.00 77.31 208 ILE A O 1
ATOM 1657 N N . ASN A 1 209 ? -2.837 6.816 -7.643 1.00 78.31 209 ASN A N 1
ATOM 1658 C CA . ASN A 1 209 ? -3.444 5.716 -6.891 1.00 78.31 209 ASN A CA 1
ATOM 1659 C C . ASN A 1 209 ? -2.424 5.043 -5.964 1.00 78.31 209 ASN A C 1
ATOM 1661 O O . ASN A 1 209 ? -2.731 4.683 -4.822 1.00 78.31 209 ASN A O 1
ATOM 1665 N N . ARG A 1 210 ? -1.182 4.914 -6.443 1.00 82.88 210 ARG A N 1
ATOM 1666 C CA . ARG A 1 210 ? -0.091 4.260 -5.718 1.00 82.88 210 ARG A CA 1
ATOM 1667 C C . ARG A 1 210 ? 0.347 5.029 -4.477 1.00 82.88 210 ARG A C 1
ATOM 1669 O O . ARG A 1 210 ? 0.664 4.391 -3.478 1.00 82.88 210 ARG A O 1
ATOM 1676 N N . LEU A 1 211 ? 0.239 6.362 -4.474 1.00 82.69 211 LEU A N 1
ATOM 1677 C CA . LEU A 1 211 ? 0.554 7.198 -3.308 1.00 82.69 211 LEU A CA 1
ATOM 1678 C C . LEU A 1 211 ? -0.137 6.731 -2.025 1.00 82.69 211 LEU A C 1
ATOM 1680 O O . LEU A 1 211 ? 0.519 6.611 -0.995 1.00 82.69 211 LEU A O 1
ATOM 1684 N N . SER A 1 212 ? -1.444 6.455 -2.063 1.00 84.25 212 SER A N 1
ATOM 1685 C CA . SER A 1 212 ? -2.188 6.082 -0.852 1.00 84.25 212 SER A CA 1
ATOM 1686 C C . SER A 1 212 ? -1.745 4.732 -0.289 1.00 84.25 212 SER A C 1
ATOM 1688 O O . SER A 1 212 ? -1.595 4.590 0.926 1.00 84.25 212 SER A O 1
ATOM 1690 N N . ALA A 1 213 ? -1.503 3.747 -1.156 1.00 90.88 213 ALA A N 1
ATOM 1691 C CA . ALA A 1 213 ? -1.058 2.428 -0.724 1.00 90.88 213 ALA A CA 1
ATOM 1692 C C . ALA A 1 213 ? 0.398 2.444 -0.241 1.00 90.88 213 ALA A C 1
ATOM 1694 O O . ALA A 1 213 ? 0.677 1.926 0.841 1.00 90.88 213 ALA A O 1
ATOM 1695 N N . SER A 1 214 ? 1.294 3.124 -0.964 1.00 87.62 214 SER A N 1
ATOM 1696 C CA . SER A 1 214 ? 2.693 3.298 -0.559 1.00 87.62 214 SER A CA 1
ATOM 1697 C C . SER A 1 214 ? 2.805 4.106 0.742 1.00 87.62 214 SER A C 1
ATOM 1699 O O . SER A 1 214 ? 3.590 3.747 1.616 1.00 87.62 214 SER A O 1
ATOM 1701 N N . ALA A 1 215 ? 1.987 5.147 0.943 1.00 86.75 215 ALA A N 1
ATOM 1702 C CA . ALA A 1 215 ? 1.942 5.903 2.199 1.00 86.75 215 ALA A CA 1
ATOM 1703 C C . ALA A 1 215 ? 1.429 5.056 3.374 1.00 86.75 215 ALA A C 1
ATOM 1705 O O . ALA A 1 215 ? 1.993 5.121 4.468 1.00 86.75 215 ALA A O 1
ATOM 1706 N N . CYS A 1 216 ? 0.399 4.234 3.148 1.00 92.44 216 CYS A N 1
ATOM 1707 C CA . CYS A 1 216 ? -0.118 3.305 4.148 1.00 92.44 216 CYS A CA 1
ATOM 1708 C C . CYS A 1 216 ? 0.938 2.274 4.561 1.00 92.44 216 CYS A C 1
ATOM 1710 O O . CYS A 1 216 ? 1.238 2.152 5.752 1.00 92.44 216 CYS A O 1
ATOM 1712 N N . ALA A 1 217 ? 1.553 1.600 3.582 1.00 92.25 217 ALA A N 1
ATOM 1713 C CA . ALA A 1 217 ? 2.649 0.668 3.818 1.00 92.25 217 ALA A CA 1
ATOM 1714 C C . ALA A 1 217 ? 3.776 1.365 4.583 1.00 92.25 217 ALA A C 1
ATOM 1716 O O . ALA A 1 217 ? 4.189 0.875 5.637 1.00 92.25 217 ALA A O 1
ATOM 1717 N N . ARG A 1 218 ? 4.187 2.559 4.122 1.00 89.25 218 ARG A N 1
ATOM 1718 C CA . ARG A 1 218 ? 5.219 3.381 4.759 1.00 89.25 218 ARG A CA 1
ATOM 1719 C C . ARG A 1 218 ? 4.923 3.646 6.232 1.00 89.25 218 ARG A C 1
ATOM 1721 O O . ARG A 1 218 ? 5.786 3.500 7.088 1.00 89.25 218 ARG A O 1
ATOM 1728 N N . TYR A 1 219 ? 3.699 4.036 6.545 1.00 90.25 219 TYR A N 1
ATOM 1729 C CA . TYR A 1 219 ? 3.337 4.389 7.909 1.00 90.25 219 TYR A CA 1
ATOM 1730 C C . TYR A 1 219 ? 3.366 3.189 8.867 1.00 90.25 219 TYR A C 1
ATOM 1732 O O . TYR A 1 219 ? 3.754 3.314 10.034 1.00 90.25 219 TYR A O 1
ATOM 1740 N N . LEU A 1 220 ? 2.980 2.011 8.379 1.00 92.06 220 LEU A N 1
ATOM 1741 C CA . LEU A 1 220 ? 2.912 0.810 9.203 1.00 92.06 220 LEU A CA 1
ATOM 1742 C C . LEU A 1 220 ? 4.263 0.112 9.331 1.00 92.06 220 LEU A C 1
ATOM 1744 O O . LEU A 1 220 ? 4.665 -0.217 10.439 1.00 92.06 220 LEU A O 1
ATOM 1748 N N . PHE A 1 221 ? 5.006 -0.091 8.247 1.00 91.31 221 PHE A N 1
ATOM 1749 C CA . PHE A 1 221 ? 6.185 -0.969 8.296 1.00 91.31 221 PHE A CA 1
ATOM 1750 C C . PHE A 1 221 ? 7.521 -0.233 8.483 1.00 91.31 221 PHE A C 1
ATOM 1752 O O . PHE A 1 221 ? 8.564 -0.871 8.652 1.00 91.31 221 PHE A O 1
ATOM 1759 N N . PHE A 1 222 ? 7.520 1.102 8.493 1.00 85.44 222 PHE A N 1
ATOM 1760 C CA . PHE A 1 222 ? 8.731 1.899 8.328 1.00 85.44 222 PHE A CA 1
ATOM 1761 C C . PHE A 1 222 ? 8.918 2.789 9.541 1.00 85.44 222 PHE A C 1
ATOM 1763 O O . PHE A 1 222 ? 7.966 3.289 10.141 1.00 85.44 222 PHE A O 1
ATOM 1770 N N . GLN A 1 223 ? 10.181 2.966 9.897 1.00 81.12 223 GLN A N 1
ATOM 1771 C CA . GLN A 1 223 ? 10.581 3.925 10.907 1.00 81.12 223 GLN A CA 1
ATOM 1772 C C . GLN A 1 223 ? 10.869 5.253 10.210 1.00 81.12 223 GLN A C 1
ATOM 1774 O O . GLN A 1 223 ? 11.518 5.285 9.166 1.00 81.12 223 GLN A O 1
ATOM 1779 N N . THR A 1 224 ? 10.392 6.349 10.786 1.00 79.75 224 THR A N 1
ATOM 1780 C CA . THR A 1 224 ? 10.843 7.698 10.423 1.00 79.75 224 THR A CA 1
ATOM 1781 C C . THR A 1 224 ? 11.214 8.445 11.698 1.00 79.75 224 THR A C 1
ATOM 1783 O O . THR A 1 224 ? 11.012 7.926 12.792 1.00 79.75 224 THR A O 1
ATOM 1786 N N . GLU A 1 225 ? 11.735 9.666 11.588 1.00 78.25 225 GLU A N 1
ATOM 1787 C CA . GLU A 1 225 ? 11.994 10.515 12.764 1.00 78.25 225 GLU A CA 1
ATOM 1788 C C . GLU A 1 225 ? 10.740 10.718 13.632 1.00 78.25 225 GLU A C 1
ATOM 1790 O O . GLU A 1 225 ? 10.841 10.858 14.846 1.00 78.25 225 GLU A O 1
ATOM 1795 N N . VAL A 1 226 ? 9.556 10.694 13.009 1.00 82.81 226 VAL A N 1
ATOM 1796 C CA . VAL A 1 226 ? 8.266 10.965 13.662 1.00 82.81 226 VAL A CA 1
ATOM 1797 C C . VAL A 1 226 ? 7.492 9.677 13.962 1.00 82.81 226 VAL A C 1
ATOM 1799 O O . VAL A 1 226 ? 6.633 9.650 14.838 1.00 82.81 226 VAL A O 1
ATOM 1802 N N . ILE A 1 227 ? 7.779 8.595 13.235 1.00 83.81 227 ILE A N 1
ATOM 1803 C CA . ILE A 1 227 ? 7.033 7.338 13.313 1.00 83.81 227 ILE A CA 1
ATOM 1804 C C . ILE A 1 227 ? 7.910 6.285 14.001 1.00 83.81 227 ILE A C 1
ATOM 1806 O O . ILE A 1 227 ? 8.941 5.906 13.432 1.00 83.81 227 ILE A O 1
ATOM 1810 N N . PRO A 1 228 ? 7.507 5.759 15.176 1.00 87.81 228 PRO A N 1
ATOM 1811 C CA . PRO A 1 228 ? 8.306 4.764 15.877 1.00 87.81 228 PRO A CA 1
ATOM 1812 C C . PRO A 1 228 ? 8.462 3.488 15.034 1.00 87.81 228 PRO A C 1
ATOM 1814 O O . PRO A 1 228 ? 7.597 3.185 14.203 1.00 87.81 228 PRO A O 1
ATOM 1817 N N . PRO A 1 229 ? 9.537 2.708 15.224 1.00 88.69 229 PRO A N 1
ATOM 1818 C CA . PRO A 1 229 ? 9.698 1.451 14.502 1.00 88.69 229 PRO A CA 1
ATOM 1819 C C . PRO A 1 229 ? 8.501 0.517 14.752 1.00 88.69 229 PRO A C 1
ATOM 1821 O O . PRO A 1 229 ? 7.930 0.537 15.847 1.00 88.69 229 PRO A O 1
ATOM 1824 N N . PRO A 1 230 ? 8.089 -0.293 13.759 1.00 92.31 230 PRO A N 1
ATOM 1825 C CA . PRO A 1 230 ? 7.088 -1.321 14.005 1.00 92.31 230 PRO A CA 1
ATOM 1826 C C . PRO A 1 230 ? 7.617 -2.360 15.009 1.00 92.31 230 PRO A C 1
ATOM 1828 O O . PRO A 1 230 ? 8.834 -2.558 15.102 1.00 92.31 230 PRO A O 1
ATOM 1831 N N . PRO A 1 231 ? 6.727 -3.066 15.729 1.00 93.38 231 PRO A N 1
ATOM 1832 C CA . PRO A 1 231 ? 7.106 -4.191 16.571 1.00 93.38 231 PRO A CA 1
ATOM 1833 C C . PRO A 1 231 ? 7.933 -5.242 15.819 1.00 93.38 231 PRO A C 1
ATOM 1835 O O . PRO A 1 231 ? 7.791 -5.434 14.605 1.00 93.38 231 PRO A O 1
ATOM 1838 N N . ALA A 1 232 ? 8.785 -5.957 16.558 1.00 90.88 232 ALA A N 1
ATOM 1839 C CA . ALA A 1 232 ? 9.598 -7.033 16.005 1.00 90.88 232 ALA A CA 1
ATOM 1840 C C . ALA A 1 232 ? 8.723 -8.079 15.288 1.00 90.88 232 ALA A C 1
ATOM 1842 O O . ALA A 1 232 ? 7.644 -8.436 15.755 1.00 90.88 232 ALA A O 1
ATOM 1843 N N . GLY A 1 233 ? 9.189 -8.558 14.134 1.00 90.00 233 GLY A N 1
ATOM 1844 C CA . GLY A 1 233 ? 8.489 -9.565 13.331 1.00 90.00 233 GLY A CA 1
ATOM 1845 C C . GLY A 1 233 ? 7.425 -9.020 12.374 1.00 90.00 233 GLY A C 1
ATOM 1846 O O . GLY A 1 233 ? 7.147 -9.681 11.382 1.00 90.00 233 GLY A O 1
ATOM 1847 N N . VAL A 1 234 ? 6.895 -7.804 12.564 1.00 93.25 234 VAL A N 1
ATOM 1848 C CA . VAL A 1 234 ? 5.848 -7.239 11.681 1.00 93.25 234 VAL A CA 1
ATOM 1849 C C . VAL A 1 234 ? 6.291 -7.180 10.218 1.00 93.25 234 VAL A C 1
ATOM 1851 O O . VAL A 1 234 ? 5.542 -7.583 9.332 1.00 93.25 234 VAL A O 1
ATOM 1854 N N . ARG A 1 235 ? 7.523 -6.729 9.949 1.00 91.00 235 ARG A N 1
ATOM 1855 C CA . ARG A 1 235 ? 8.073 -6.668 8.580 1.00 91.00 235 ARG A CA 1
ATOM 1856 C C . ARG A 1 235 ? 8.216 -8.053 7.951 1.00 91.00 235 ARG A C 1
ATOM 1858 O O . ARG A 1 235 ? 7.943 -8.218 6.768 1.00 91.00 235 ARG A O 1
ATOM 1865 N N . TYR A 1 236 ? 8.612 -9.045 8.746 1.00 89.56 236 TYR A N 1
ATOM 1866 C CA . TYR A 1 236 ? 8.713 -10.428 8.290 1.00 89.56 236 TYR A CA 1
ATOM 1867 C C . TYR A 1 236 ? 7.325 -11.002 7.972 1.00 89.56 236 TYR A C 1
ATOM 1869 O O . TYR A 1 236 ? 7.126 -11.555 6.896 1.00 89.56 236 TYR A O 1
ATOM 1877 N N . THR A 1 237 ? 6.332 -10.771 8.836 1.00 92.69 237 THR A N 1
ATOM 1878 C CA . THR A 1 237 ? 4.928 -11.130 8.577 1.00 92.69 237 THR A CA 1
ATOM 1879 C C . THR A 1 237 ? 4.396 -10.472 7.304 1.00 92.69 237 THR A C 1
ATOM 1881 O O . THR A 1 237 ? 3.734 -11.129 6.503 1.00 92.69 237 THR A O 1
ATOM 1884 N N . ALA A 1 238 ? 4.717 -9.196 7.077 1.00 93.31 238 ALA A N 1
ATOM 1885 C CA . ALA A 1 238 ? 4.344 -8.481 5.860 1.00 93.31 238 ALA A CA 1
ATOM 1886 C C . ALA A 1 238 ? 4.942 -9.139 4.605 1.00 93.31 238 ALA A C 1
ATOM 1888 O O . ALA A 1 238 ? 4.220 -9.392 3.644 1.00 93.31 238 ALA A O 1
ATOM 1889 N N . LEU A 1 239 ? 6.225 -9.516 4.639 1.00 89.50 239 LEU A N 1
ATOM 1890 C CA . LEU A 1 239 ? 6.859 -10.247 3.536 1.00 89.50 239 LEU A CA 1
ATOM 1891 C C . LEU A 1 239 ? 6.221 -11.608 3.267 1.00 89.50 239 LEU A C 1
ATOM 1893 O O . LEU A 1 239 ? 6.123 -12.001 2.113 1.00 89.50 239 LEU A O 1
ATOM 1897 N N . LEU A 1 240 ? 5.774 -12.314 4.307 1.00 90.88 240 LEU A N 1
ATOM 18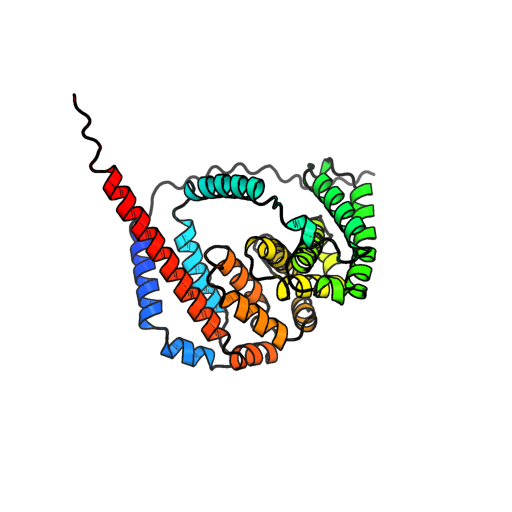98 C CA . LEU A 1 240 ? 5.086 -13.599 4.158 1.00 90.88 240 LEU A CA 1
ATOM 1899 C C . LEU A 1 240 ? 3.632 -13.465 3.685 1.00 90.88 240 LEU A C 1
ATOM 1901 O O . LEU A 1 240 ? 3.024 -14.462 3.299 1.00 90.88 240 LEU A O 1
ATOM 1905 N N . SER A 1 241 ? 3.067 -12.257 3.713 1.00 93.75 241 SER A N 1
ATOM 1906 C CA . SER A 1 241 ? 1.673 -12.018 3.321 1.00 93.75 241 SER A CA 1
ATOM 1907 C C . SER A 1 241 ? 1.463 -12.070 1.805 1.00 93.75 241 SER A C 1
ATOM 1909 O O . SER A 1 241 ? 0.339 -12.221 1.340 1.00 93.75 241 SER A O 1
ATOM 1911 N N . VAL A 1 242 ? 2.537 -11.953 1.024 1.00 92.81 242 VAL A N 1
ATOM 1912 C CA . VAL A 1 242 ? 2.546 -12.075 -0.438 1.00 92.81 242 VAL A CA 1
ATOM 1913 C C . VAL A 1 242 ? 3.681 -13.009 -0.846 1.00 92.81 242 VAL A C 1
ATOM 1915 O O . VAL A 1 242 ? 4.672 -13.129 -0.132 1.00 92.81 242 VAL A O 1
ATOM 1918 N N . SER A 1 243 ? 3.587 -13.683 -1.997 1.00 91.94 243 SER A N 1
ATOM 1919 C CA . SER A 1 243 ? 4.739 -14.476 -2.441 1.00 91.94 243 SER A CA 1
ATOM 1920 C C . SER A 1 243 ? 5.913 -13.550 -2.775 1.00 91.94 243 SER A C 1
ATOM 1922 O O . SER A 1 243 ? 5.725 -12.520 -3.429 1.00 91.94 243 SER A O 1
ATOM 1924 N N . LEU A 1 244 ? 7.129 -13.928 -2.359 1.00 88.44 244 LEU A N 1
ATOM 1925 C CA . LEU A 1 244 ? 8.350 -13.158 -2.637 1.00 88.44 244 LEU A CA 1
ATOM 1926 C C . LEU A 1 244 ? 8.498 -12.876 -4.135 1.00 88.44 244 LEU A C 1
ATOM 1928 O O . LEU A 1 244 ? 8.822 -11.762 -4.536 1.00 88.44 244 LEU A O 1
ATOM 1932 N N . GLU A 1 245 ? 8.179 -13.858 -4.978 1.00 87.88 245 GLU A N 1
ATOM 1933 C CA . GLU A 1 245 ? 8.192 -13.687 -6.428 1.00 87.88 245 GLU A CA 1
ATOM 1934 C C . GLU A 1 245 ? 7.223 -12.608 -6.917 1.00 87.88 245 GLU A C 1
ATOM 1936 O O . GLU A 1 245 ? 7.579 -11.825 -7.801 1.00 87.88 245 GLU A O 1
ATOM 1941 N N . THR A 1 246 ? 6.015 -12.548 -6.348 1.00 90.44 246 THR A N 1
ATOM 1942 C CA . THR A 1 246 ? 5.023 -11.523 -6.696 1.00 90.44 246 THR A CA 1
ATOM 1943 C C . THR A 1 246 ? 5.509 -10.154 -6.256 1.00 90.44 246 THR A C 1
ATOM 1945 O O . THR A 1 246 ? 5.479 -9.224 -7.058 1.00 90.44 246 THR A O 1
ATOM 1948 N N . PHE A 1 247 ? 6.000 -10.046 -5.020 1.00 90.38 247 PHE A N 1
ATOM 1949 C CA . PHE A 1 247 ? 6.554 -8.809 -4.479 1.00 90.38 247 PHE A CA 1
ATOM 1950 C C . PHE A 1 247 ? 7.672 -8.269 -5.378 1.00 90.38 247 PHE A C 1
ATOM 1952 O O . PHE A 1 247 ? 7.552 -7.180 -5.934 1.00 90.38 247 PHE A O 1
ATOM 1959 N N . VAL A 1 248 ? 8.709 -9.074 -5.630 1.00 88.62 248 VAL A N 1
ATOM 1960 C CA . VAL A 1 248 ? 9.854 -8.662 -6.452 1.00 88.62 248 VAL A CA 1
ATOM 1961 C C . VAL A 1 248 ? 9.432 -8.320 -7.882 1.00 88.62 248 VAL A C 1
ATOM 1963 O O . VAL A 1 248 ? 9.921 -7.345 -8.450 1.00 88.62 248 VAL A O 1
ATOM 1966 N N . SER A 1 249 ? 8.518 -9.092 -8.478 1.00 89.38 249 SER A N 1
ATOM 1967 C CA . SER A 1 249 ? 8.057 -8.834 -9.847 1.00 89.38 249 SER A CA 1
ATOM 1968 C C . SER A 1 249 ? 7.266 -7.531 -9.949 1.00 89.38 249 SER A C 1
ATOM 1970 O O . SER A 1 249 ? 7.468 -6.772 -10.894 1.00 89.38 249 SER A O 1
ATOM 1972 N N . ARG A 1 250 ? 6.388 -7.242 -8.983 1.00 89.88 250 ARG A N 1
ATOM 1973 C CA . ARG A 1 250 ? 5.565 -6.023 -8.978 1.00 89.88 250 ARG A CA 1
ATOM 1974 C C . ARG A 1 250 ? 6.389 -4.776 -8.693 1.00 89.88 250 ARG A C 1
ATOM 1976 O O . ARG A 1 250 ? 6.234 -3.787 -9.404 1.00 89.88 250 ARG A O 1
ATOM 1983 N N . GLU A 1 251 ? 7.315 -4.850 -7.744 1.00 87.75 251 GLU A N 1
ATOM 1984 C CA . GLU A 1 251 ? 8.234 -3.744 -7.471 1.00 87.75 251 GLU A CA 1
ATOM 1985 C C . GLU A 1 251 ? 9.167 -3.494 -8.658 1.00 87.75 251 GLU A C 1
ATOM 1987 O O . GLU A 1 251 ? 9.417 -2.351 -9.030 1.00 87.75 251 GLU A O 1
ATOM 1992 N N . LYS A 1 252 ? 9.611 -4.552 -9.347 1.00 89.06 252 LYS A N 1
ATOM 1993 C CA . LYS A 1 252 ? 10.404 -4.404 -10.568 1.00 89.06 252 LYS A CA 1
ATOM 1994 C C . LYS A 1 252 ? 9.617 -3.677 -11.656 1.00 89.06 252 LYS A C 1
ATOM 1996 O O . LYS A 1 252 ? 10.148 -2.748 -12.255 1.00 89.06 252 LYS A O 1
ATOM 2001 N N . LEU A 1 253 ? 8.367 -4.078 -11.893 1.00 89.31 253 LEU A N 1
ATOM 2002 C CA . LEU A 1 253 ? 7.496 -3.423 -12.871 1.00 89.31 253 LEU A CA 1
ATOM 2003 C C . LEU A 1 253 ? 7.256 -1.949 -12.518 1.00 89.31 253 LEU A C 1
ATOM 2005 O O . LEU A 1 253 ? 7.291 -1.099 -13.406 1.00 89.31 253 LEU A O 1
ATOM 2009 N N . ALA A 1 254 ? 7.098 -1.627 -11.229 1.00 86.56 254 ALA A N 1
ATOM 2010 C CA . ALA A 1 254 ? 7.000 -0.242 -10.772 1.00 86.56 254 ALA A CA 1
ATOM 2011 C C . ALA A 1 254 ? 8.278 0.542 -11.105 1.00 86.56 254 ALA A C 1
ATOM 2013 O O . ALA A 1 254 ? 8.212 1.614 -11.703 1.00 86.56 254 ALA A O 1
ATOM 2014 N N . LEU A 1 255 ? 9.450 -0.026 -10.814 1.00 86.50 255 LEU A N 1
ATOM 2015 C CA . LEU A 1 255 ? 10.744 0.572 -11.149 1.00 86.50 255 LEU A CA 1
ATOM 2016 C C . LEU A 1 255 ? 11.034 0.614 -12.655 1.00 86.50 255 LEU A C 1
ATOM 2018 O O . LEU A 1 255 ? 11.927 1.342 -13.080 1.00 86.50 255 LEU A O 1
ATOM 2022 N N . GLU A 1 256 ? 10.329 -0.139 -13.491 1.00 88.50 256 GLU A N 1
ATOM 2023 C CA . GLU A 1 256 ? 10.462 -0.090 -14.951 1.00 88.50 256 GLU A CA 1
ATOM 2024 C C . GLU A 1 256 ? 9.491 0.911 -15.595 1.00 88.50 256 GLU A C 1
ATOM 2026 O O . GLU A 1 256 ? 9.719 1.315 -16.735 1.00 88.50 256 GLU A O 1
ATOM 2031 N N . ASN A 1 257 ? 8.480 1.389 -14.859 1.00 87.75 257 ASN A N 1
ATOM 2032 C CA . ASN A 1 257 ? 7.560 2.411 -15.345 1.00 87.75 257 ASN A CA 1
ATOM 2033 C C . ASN A 1 257 ? 8.300 3.738 -15.611 1.00 87.75 257 ASN A C 1
ATOM 2035 O O . ASN A 1 257 ? 8.966 4.296 -14.733 1.00 87.75 257 ASN A O 1
ATOM 2039 N N . SER A 1 258 ? 8.179 4.254 -16.835 1.00 87.00 258 SER A N 1
ATOM 2040 C CA . SER A 1 258 ? 8.745 5.542 -17.243 1.00 87.00 258 SER A CA 1
ATOM 2041 C C . SER A 1 258 ? 8.048 6.740 -16.604 1.00 87.00 258 SER A C 1
ATOM 2043 O O . SER A 1 258 ? 8.677 7.786 -16.469 1.00 87.00 258 SER A O 1
ATOM 2045 N N . ASP A 1 259 ? 6.786 6.582 -16.205 1.00 85.81 259 ASP A N 1
ATOM 2046 C CA . ASP A 1 259 ? 5.952 7.664 -15.674 1.00 85.81 259 ASP A CA 1
ATOM 2047 C C . ASP A 1 259 ? 6.190 7.894 -14.173 1.00 85.81 259 ASP A C 1
ATOM 2049 O O . ASP A 1 259 ? 5.829 8.937 -13.624 1.00 85.81 259 ASP A O 1
ATOM 2053 N N . LEU A 1 260 ? 6.825 6.932 -13.494 1.00 84.19 260 LEU A N 1
ATOM 2054 C CA . LEU A 1 260 ? 7.248 7.068 -12.105 1.00 84.19 260 LEU A CA 1
ATOM 2055 C C . LEU A 1 260 ? 8.594 7.799 -12.045 1.00 84.19 260 LEU A C 1
ATOM 2057 O O . LEU A 1 260 ? 9.658 7.203 -12.209 1.00 84.19 260 LEU A O 1
ATOM 2061 N N . LEU A 1 261 ? 8.527 9.106 -11.789 1.00 83.31 261 LEU A N 1
ATOM 2062 C CA . LEU A 1 261 ? 9.673 10.003 -11.631 1.00 83.31 261 LEU A CA 1
ATOM 2063 C C . LEU A 1 261 ? 9.500 10.899 -10.394 1.00 83.31 261 LEU A C 1
ATOM 2065 O O . LEU A 1 261 ? 8.417 11.021 -9.817 1.00 83.31 261 LEU A O 1
ATOM 2069 N N . GLY A 1 262 ? 10.589 11.541 -9.983 1.00 84.12 262 GLY A N 1
ATOM 2070 C CA . GLY A 1 262 ? 10.643 12.492 -8.881 1.00 84.12 262 GLY A CA 1
ATOM 2071 C C . GLY A 1 262 ? 10.247 11.866 -7.546 1.00 84.12 262 GLY A C 1
ATOM 2072 O O . GLY A 1 262 ? 10.810 10.860 -7.114 1.00 84.12 262 GLY A O 1
ATOM 2073 N N . GLU A 1 263 ? 9.276 12.488 -6.880 1.00 79.81 263 GLU A N 1
ATOM 2074 C CA . GLU A 1 263 ? 8.833 12.079 -5.547 1.00 79.81 263 GLU A CA 1
ATOM 2075 C C . GLU A 1 263 ? 8.177 10.693 -5.544 1.00 79.81 263 GLU A C 1
ATOM 2077 O O . GLU A 1 263 ? 8.398 9.919 -4.614 1.00 79.81 263 GLU A O 1
ATOM 2082 N N . ALA A 1 264 ? 7.431 10.344 -6.598 1.00 80.56 264 ALA A N 1
ATOM 2083 C CA . ALA A 1 264 ? 6.769 9.047 -6.700 1.00 80.56 264 ALA A CA 1
ATOM 2084 C C . ALA A 1 264 ? 7.791 7.902 -6.731 1.00 80.56 264 ALA A C 1
ATOM 2086 O O . ALA A 1 264 ? 7.704 6.977 -5.930 1.00 80.56 264 ALA A O 1
ATOM 2087 N N . LEU A 1 265 ? 8.822 8.010 -7.577 1.00 82.81 265 LEU A N 1
ATOM 2088 C CA . LEU A 1 265 ? 9.898 7.018 -7.639 1.00 82.81 265 LEU A CA 1
ATOM 2089 C C . LEU A 1 265 ? 10.683 6.932 -6.320 1.00 82.81 265 LEU A C 1
ATOM 2091 O O . LEU A 1 265 ? 11.008 5.845 -5.845 1.00 82.81 265 LEU A O 1
ATOM 2095 N N . ALA A 1 266 ? 10.958 8.077 -5.695 1.00 82.00 266 ALA A N 1
ATOM 2096 C CA . ALA A 1 266 ? 11.606 8.124 -4.390 1.00 82.00 266 ALA A CA 1
ATOM 2097 C C . ALA A 1 266 ? 10.785 7.448 -3.285 1.00 82.00 266 ALA A C 1
ATOM 2099 O O . ALA A 1 266 ? 11.358 6.842 -2.378 1.00 82.00 266 ALA A O 1
ATOM 2100 N N . MET A 1 267 ? 9.456 7.551 -3.340 1.00 79.56 267 MET A N 1
ATOM 2101 C CA . MET A 1 267 ? 8.578 6.843 -2.416 1.00 79.56 267 MET A CA 1
ATOM 2102 C C . MET A 1 267 ? 8.630 5.336 -2.618 1.00 79.56 267 MET A C 1
ATOM 2104 O O . MET A 1 267 ? 8.671 4.632 -1.617 1.00 79.56 267 MET A O 1
ATOM 2108 N N . GLU A 1 268 ? 8.714 4.847 -3.855 1.00 82.31 268 GLU A N 1
ATOM 2109 C CA . GLU A 1 268 ? 8.865 3.411 -4.124 1.00 82.31 268 GLU A CA 1
ATOM 2110 C C . GLU A 1 268 ? 10.190 2.864 -3.580 1.00 82.31 268 GLU A C 1
ATOM 2112 O O . GLU A 1 268 ? 10.192 1.873 -2.854 1.00 82.31 268 GLU A O 1
ATOM 2117 N N . PHE A 1 269 ? 11.317 3.551 -3.807 1.00 82.06 269 PHE A N 1
ATOM 2118 C CA . PHE A 1 269 ? 12.594 3.135 -3.208 1.00 82.06 269 PHE A CA 1
ATOM 2119 C C . PHE A 1 269 ? 12.530 3.094 -1.685 1.00 82.06 269 PHE A C 1
ATOM 2121 O O . PHE A 1 269 ? 12.940 2.112 -1.066 1.00 82.06 269 PHE A O 1
ATOM 2128 N N . LYS A 1 270 ? 11.965 4.145 -1.081 1.00 80.12 270 LYS A N 1
ATOM 2129 C CA . LYS A 1 270 ? 11.771 4.201 0.367 1.00 80.12 270 LYS A CA 1
ATOM 2130 C C . LYS A 1 270 ? 10.826 3.128 0.867 1.00 80.12 270 LYS A C 1
ATOM 2132 O O . LYS A 1 270 ? 10.984 2.759 2.019 1.00 80.12 270 LYS A O 1
ATOM 2137 N N . ALA A 1 271 ? 9.875 2.675 0.046 1.00 75.81 271 ALA A N 1
ATOM 2138 C CA . ALA A 1 271 ? 8.925 1.616 0.359 1.00 75.81 271 ALA A CA 1
ATOM 2139 C C . ALA A 1 271 ? 9.575 0.211 0.314 1.00 75.81 271 ALA A C 1
ATOM 2141 O O . ALA A 1 271 ? 9.184 -0.695 1.040 1.00 75.81 271 ALA A O 1
ATOM 2142 N N . ILE A 1 272 ? 10.632 0.007 -0.467 1.00 81.62 272 ILE A N 1
ATOM 2143 C CA . ILE A 1 272 ? 11.328 -1.291 -0.510 1.00 81.62 272 ILE A CA 1
ATOM 2144 C C . ILE A 1 272 ? 12.334 -1.436 0.645 1.00 81.62 272 ILE A C 1
ATOM 2146 O O . ILE A 1 272 ? 12.540 -2.535 1.164 1.00 81.62 272 ILE A O 1
ATOM 2150 N N . ASP A 1 273 ? 12.930 -0.324 1.077 1.00 81.44 273 ASP A N 1
ATOM 2151 C CA . ASP A 1 273 ? 14.093 -0.290 1.969 1.00 81.44 273 ASP A CA 1
ATOM 2152 C C . ASP A 1 273 ? 14.007 -1.169 3.241 1.00 81.44 273 ASP A C 1
ATOM 2154 O O . ASP A 1 273 ? 14.906 -1.987 3.442 1.00 81.44 273 ASP A O 1
ATOM 2158 N N . PRO A 1 274 ? 12.938 -1.145 4.065 1.00 80.06 274 PRO A N 1
ATOM 2159 C CA . PRO A 1 274 ? 12.924 -1.873 5.337 1.00 80.06 274 PRO A CA 1
ATOM 2160 C C . PRO A 1 274 ? 12.864 -3.388 5.201 1.00 80.06 274 PRO A C 1
ATOM 2162 O O . PRO A 1 274 ? 13.025 -4.089 6.204 1.00 80.06 274 PRO A O 1
ATOM 2165 N N . PHE A 1 275 ? 12.562 -3.888 4.006 1.00 81.44 275 PHE A N 1
ATOM 2166 C CA . PHE A 1 275 ? 12.552 -5.313 3.712 1.00 81.44 275 PHE A CA 1
ATOM 2167 C C . PHE A 1 275 ? 13.944 -5.825 3.344 1.00 81.44 275 PHE A C 1
ATOM 2169 O O . PHE A 1 275 ? 14.217 -7.021 3.451 1.00 81.44 275 PHE A O 1
ATOM 2176 N N . SER A 1 276 ? 14.849 -4.920 2.984 1.00 75.38 276 SER A N 1
ATOM 2177 C CA . SER A 1 276 ? 16.239 -5.237 2.693 1.00 75.38 276 SER A CA 1
ATOM 2178 C C . SER A 1 276 ? 16.918 -5.850 3.916 1.00 75.38 276 SER A C 1
ATOM 2180 O O . SER A 1 276 ? 16.789 -5.360 5.038 1.00 75.38 276 SER A O 1
ATOM 2182 N N . GLY A 1 277 ? 17.617 -6.968 3.713 1.00 73.19 277 GLY A N 1
ATOM 2183 C CA . GLY A 1 277 ? 18.336 -7.669 4.782 1.00 73.19 277 GLY A CA 1
ATOM 2184 C C . GLY A 1 277 ? 17.454 -8.404 5.800 1.00 73.19 277 GLY A C 1
ATOM 2185 O O . GLY A 1 277 ? 17.993 -9.014 6.718 1.00 73.19 277 GLY A O 1
ATOM 2186 N N . GLN A 1 278 ? 16.123 -8.396 5.648 1.00 72.25 278 GLN A N 1
ATOM 2187 C CA . GLN A 1 278 ? 15.216 -9.131 6.544 1.00 72.25 278 GLN A CA 1
ATOM 2188 C C . GLN A 1 278 ? 15.161 -10.634 6.237 1.00 72.25 278 GLN A C 1
ATOM 2190 O O . GLN A 1 278 ? 14.810 -11.426 7.108 1.00 72.25 278 GLN A O 1
ATOM 2195 N N . ASN A 1 279 ? 15.450 -11.033 4.995 1.00 73.81 279 ASN A N 1
ATOM 2196 C CA . ASN A 1 279 ? 15.314 -12.414 4.542 1.00 73.81 279 ASN A CA 1
ATOM 2197 C C . ASN A 1 279 ? 16.333 -12.725 3.428 1.00 73.81 279 ASN A C 1
ATOM 2199 O O . ASN A 1 279 ? 16.379 -12.021 2.419 1.00 73.81 279 ASN A O 1
ATOM 2203 N N . SER A 1 280 ? 17.127 -13.789 3.596 1.00 77.44 280 SER A N 1
ATOM 2204 C CA . SER A 1 280 ? 18.079 -14.269 2.582 1.00 77.44 280 SER A CA 1
ATOM 2205 C C . SER A 1 280 ? 17.398 -14.658 1.270 1.00 77.44 280 SER A C 1
ATOM 2207 O O . SER A 1 280 ? 17.940 -14.401 0.197 1.00 77.44 280 SER A O 1
ATOM 2209 N N . ASP A 1 281 ? 16.190 -15.211 1.344 1.00 79.69 281 ASP A N 1
ATOM 2210 C CA . ASP A 1 281 ? 15.410 -15.640 0.183 1.00 79.69 281 ASP A CA 1
ATOM 2211 C C . ASP A 1 281 ? 14.900 -14.434 -0.610 1.00 79.69 281 ASP A C 1
ATOM 2213 O O . ASP A 1 281 ? 14.826 -14.480 -1.836 1.00 79.69 281 ASP A O 1
ATOM 2217 N N . LEU A 1 282 ? 14.607 -13.317 0.069 1.00 78.62 282 LEU A N 1
ATOM 2218 C CA . LEU A 1 282 ? 14.266 -12.058 -0.597 1.00 78.62 282 LEU A CA 1
ATOM 2219 C C . LEU A 1 282 ? 15.480 -11.496 -1.347 1.00 78.62 282 LEU A C 1
ATOM 2221 O O . LEU A 1 282 ? 15.346 -11.089 -2.501 1.00 78.62 282 LEU A O 1
ATOM 2225 N N . SER A 1 283 ? 16.666 -11.520 -0.727 1.00 78.56 283 SER A N 1
ATOM 2226 C CA . SER A 1 283 ? 17.913 -11.132 -1.398 1.00 78.56 283 SER A CA 1
ATOM 2227 C C . SER A 1 283 ? 18.165 -11.988 -2.641 1.00 78.56 283 SER A C 1
ATOM 2229 O O . SER A 1 283 ? 18.476 -11.448 -3.702 1.00 78.56 283 SER A O 1
ATOM 2231 N N . GLN A 1 284 ? 17.965 -13.306 -2.545 1.00 77.44 284 GLN A N 1
ATOM 2232 C CA . GLN A 1 284 ? 18.100 -14.206 -3.690 1.00 77.44 284 GLN A CA 1
ATOM 2233 C C . GLN A 1 284 ? 17.060 -13.903 -4.780 1.00 77.44 284 GLN A C 1
ATOM 2235 O O . GLN A 1 284 ? 17.417 -13.776 -5.950 1.00 77.44 284 GLN A O 1
ATOM 2240 N N . ALA A 1 285 ? 15.796 -13.680 -4.412 1.00 80.56 285 ALA A N 1
ATOM 2241 C CA . ALA A 1 285 ? 14.744 -13.323 -5.360 1.00 80.56 285 ALA A CA 1
ATOM 2242 C C . ALA A 1 285 ? 15.042 -12.001 -6.098 1.00 80.56 285 ALA A C 1
ATOM 2244 O O . ALA A 1 285 ? 14.796 -11.895 -7.305 1.00 80.56 285 ALA A O 1
ATOM 2245 N N . PHE A 1 286 ? 15.619 -11.004 -5.414 1.00 81.50 286 PHE A N 1
ATOM 2246 C CA . PHE A 1 286 ? 16.089 -9.771 -6.052 1.00 81.50 286 PHE A CA 1
ATOM 2247 C C . PHE A 1 286 ? 17.191 -10.032 -7.085 1.00 81.50 286 PHE A C 1
ATOM 2249 O O . PHE A 1 286 ? 17.151 -9.454 -8.179 1.00 81.50 286 PHE A O 1
ATOM 2256 N N . VAL A 1 287 ? 18.147 -10.911 -6.774 1.00 76.69 287 VAL A N 1
ATOM 2257 C CA . VAL A 1 287 ? 19.214 -11.309 -7.706 1.00 76.69 287 VAL A CA 1
ATOM 2258 C C . VAL A 1 287 ? 18.622 -12.013 -8.929 1.00 76.69 287 VAL A C 1
ATOM 2260 O O . VAL A 1 287 ? 18.848 -11.570 -10.060 1.00 76.69 287 VAL A O 1
ATOM 2263 N N . ASP A 1 288 ? 17.802 -13.042 -8.719 1.00 77.12 288 ASP A N 1
ATOM 2264 C CA . ASP A 1 288 ? 17.249 -13.888 -9.785 1.00 77.12 288 ASP A CA 1
ATOM 2265 C C . ASP A 1 288 ? 16.401 -13.088 -10.782 1.00 77.12 288 ASP A C 1
ATOM 2267 O O . ASP A 1 288 ? 16.449 -13.300 -11.997 1.00 77.12 288 ASP A O 1
ATOM 2271 N N . ARG A 1 289 ? 15.654 -12.095 -10.289 1.00 80.31 289 ARG A N 1
ATOM 2272 C CA . ARG A 1 289 ? 14.790 -11.241 -11.118 1.00 80.31 289 ARG A CA 1
ATOM 2273 C C . ARG A 1 289 ? 15.515 -10.038 -11.726 1.00 80.31 289 ARG A C 1
ATOM 2275 O O . ARG A 1 289 ? 14.882 -9.244 -12.434 1.00 80.31 289 ARG A O 1
ATOM 2282 N N . LYS A 1 290 ? 16.833 -9.914 -11.519 1.00 83.75 290 LYS A N 1
ATOM 2283 C CA . LYS A 1 290 ? 17.660 -8.772 -11.953 1.00 83.75 290 LYS A CA 1
ATOM 2284 C C . LYS A 1 290 ? 17.128 -7.441 -11.410 1.00 83.75 290 LYS A C 1
ATOM 2286 O O . LYS A 1 290 ? 17.130 -6.430 -12.113 1.00 83.75 290 LYS A O 1
ATOM 2291 N N . PHE A 1 291 ? 16.650 -7.441 -10.169 1.00 82.31 291 PHE A N 1
ATOM 2292 C CA . PHE A 1 291 ? 16.014 -6.284 -9.541 1.00 82.31 291 PHE A CA 1
ATOM 2293 C C . PHE A 1 291 ? 16.953 -5.073 -9.482 1.00 82.31 291 PHE A C 1
ATOM 2295 O O . PHE A 1 291 ? 16.560 -3.962 -9.828 1.00 82.31 291 PHE A O 1
ATOM 2302 N N . CYS A 1 292 ? 18.237 -5.290 -9.179 1.00 77.50 292 CYS A N 1
ATOM 2303 C CA . CYS A 1 292 ? 19.242 -4.226 -9.187 1.00 77.50 292 CYS A CA 1
ATOM 2304 C C . CYS A 1 292 ? 19.369 -3.532 -10.553 1.00 77.50 292 CYS A C 1
ATOM 2306 O O . CYS A 1 292 ? 19.618 -2.333 -10.602 1.00 77.50 292 CYS A O 1
ATOM 2308 N N . THR A 1 293 ? 19.171 -4.245 -11.668 1.00 77.62 293 THR A N 1
ATOM 2309 C CA . THR A 1 293 ? 19.165 -3.620 -13.000 1.00 77.62 293 THR A CA 1
ATOM 2310 C C . THR A 1 293 ? 17.993 -2.652 -13.148 1.00 77.62 293 THR A C 1
ATOM 2312 O O . THR A 1 293 ? 18.179 -1.560 -13.677 1.00 77.62 293 THR A O 1
ATOM 2315 N N . ALA A 1 294 ? 16.811 -3.006 -12.635 1.00 82.25 294 ALA A N 1
ATOM 2316 C CA . ALA A 1 294 ? 15.655 -2.113 -12.636 1.00 82.25 294 ALA A CA 1
ATOM 2317 C C . ALA A 1 294 ? 15.892 -0.870 -11.761 1.00 82.25 294 ALA A C 1
ATOM 2319 O O . ALA A 1 294 ? 15.625 0.238 -12.220 1.00 82.25 294 ALA A O 1
ATOM 2320 N N . ILE A 1 295 ? 16.492 -1.031 -10.571 1.00 81.06 295 ILE A N 1
ATOM 2321 C CA . ILE A 1 295 ? 16.905 0.093 -9.708 1.00 81.06 295 ILE A CA 1
ATOM 2322 C C . ILE A 1 295 ? 17.837 1.047 -10.466 1.00 81.06 295 ILE A C 1
ATOM 2324 O O . ILE A 1 295 ? 17.576 2.246 -10.534 1.00 81.06 295 ILE A O 1
ATOM 2328 N N . VAL A 1 296 ? 18.914 0.524 -11.061 1.00 76.56 296 VAL A N 1
ATOM 2329 C CA . VAL A 1 296 ? 19.902 1.342 -11.785 1.00 76.56 296 VAL A CA 1
ATOM 2330 C C . VAL A 1 296 ? 19.260 2.075 -12.957 1.00 76.56 296 VAL A C 1
ATOM 2332 O O . VAL A 1 296 ? 19.489 3.270 -13.134 1.00 76.56 296 VAL A O 1
ATOM 2335 N N . ASN A 1 297 ? 18.411 1.389 -13.723 1.00 79.88 297 ASN A N 1
ATOM 2336 C CA . ASN A 1 297 ? 17.695 2.001 -14.836 1.00 79.88 297 ASN A CA 1
ATOM 2337 C C . ASN A 1 297 ? 16.749 3.110 -14.359 1.00 79.88 297 ASN A C 1
ATOM 2339 O O . ASN A 1 297 ? 16.698 4.167 -14.983 1.00 79.88 297 ASN A O 1
ATOM 2343 N N . ALA A 1 298 ? 16.021 2.901 -13.261 1.00 83.81 298 ALA A N 1
ATOM 2344 C CA . ALA A 1 298 ? 15.129 3.905 -12.689 1.00 83.81 298 ALA A CA 1
ATOM 2345 C C . ALA A 1 298 ? 15.894 5.149 -12.212 1.00 83.81 298 ALA A C 1
ATOM 2347 O O . ALA A 1 298 ? 15.516 6.272 -12.545 1.00 83.81 298 ALA A O 1
ATOM 2348 N N . LEU A 1 299 ? 17.019 4.959 -11.517 1.00 78.94 299 LEU A N 1
ATOM 2349 C CA . LEU A 1 299 ? 17.895 6.054 -11.092 1.00 78.94 299 LEU A CA 1
ATOM 2350 C C . LEU A 1 299 ? 18.481 6.817 -12.285 1.00 78.94 299 LEU A C 1
ATOM 2352 O O . LEU A 1 299 ? 18.501 8.044 -12.283 1.00 78.94 299 LEU A O 1
ATOM 2356 N N . TYR A 1 300 ? 18.910 6.112 -13.332 1.00 78.31 300 TYR A N 1
ATOM 2357 C CA . TYR A 1 300 ? 19.407 6.749 -14.549 1.00 78.31 300 TYR A CA 1
ATOM 2358 C C . TYR A 1 300 ? 18.325 7.600 -15.232 1.00 78.31 300 TYR A C 1
ATOM 2360 O O . TYR A 1 300 ? 18.583 8.748 -15.596 1.00 78.31 300 TYR A O 1
ATOM 2368 N N . ARG A 1 301 ? 17.089 7.087 -15.340 1.00 87.44 301 ARG A N 1
ATOM 2369 C CA . ARG A 1 301 ? 15.947 7.866 -15.854 1.00 87.44 301 ARG A CA 1
ATOM 2370 C C . ARG A 1 301 ? 15.679 9.108 -15.005 1.00 87.44 301 ARG A C 1
ATOM 2372 O O . ARG A 1 301 ? 15.451 10.174 -15.571 1.00 87.44 301 ARG A O 1
ATOM 2379 N N . GLN A 1 302 ? 15.766 8.991 -13.679 1.00 83.69 302 GLN A N 1
ATOM 2380 C CA . GLN A 1 302 ? 15.610 10.123 -12.765 1.00 83.69 302 GLN A CA 1
ATOM 2381 C C . GLN A 1 302 ? 16.654 11.217 -13.016 1.00 83.69 302 GLN A C 1
ATOM 2383 O O . GLN A 1 302 ? 16.311 12.397 -13.038 1.00 83.69 302 GLN A O 1
ATOM 2388 N N . VAL A 1 303 ? 17.917 10.840 -13.227 1.00 78.12 303 VAL A N 1
ATOM 2389 C CA . VAL A 1 303 ? 18.992 11.794 -13.540 1.00 78.12 303 VAL A CA 1
ATOM 2390 C C . VAL A 1 303 ? 18.713 12.512 -14.862 1.00 78.12 303 VAL A C 1
ATOM 2392 O O . VAL A 1 303 ? 18.797 13.737 -14.917 1.00 78.12 303 VAL A O 1
ATOM 2395 N N . LEU A 1 304 ? 18.315 11.781 -15.907 1.00 79.56 304 LEU A N 1
ATOM 2396 C CA . LEU A 1 304 ? 17.992 12.376 -17.209 1.00 79.56 304 LEU A CA 1
ATOM 2397 C C . LEU A 1 304 ? 16.789 13.332 -17.157 1.00 79.56 304 LEU A C 1
ATOM 2399 O O . LEU A 1 304 ? 16.783 14.338 -17.865 1.00 79.56 304 LEU A O 1
ATOM 2403 N N . ASP A 1 305 ? 15.768 13.030 -16.351 1.00 81.31 305 ASP A N 1
ATOM 2404 C CA . ASP A 1 305 ? 14.613 13.919 -16.150 1.00 81.31 305 ASP A CA 1
ATOM 2405 C C . ASP A 1 305 ? 15.028 15.253 -15.514 1.00 81.31 305 ASP A C 1
ATOM 2407 O O . ASP A 1 305 ? 14.624 16.320 -15.982 1.00 81.31 305 ASP A O 1
ATOM 2411 N N . VAL A 1 306 ? 15.898 15.204 -14.500 1.00 77.94 306 VAL A N 1
ATOM 2412 C CA . VAL A 1 306 ? 16.442 16.409 -13.858 1.00 77.94 306 VAL A CA 1
ATOM 2413 C C . VAL A 1 306 ? 17.232 17.252 -14.864 1.00 77.94 306 VAL A C 1
ATOM 2415 O O . VAL A 1 306 ? 17.007 18.456 -14.947 1.00 77.94 306 VAL A O 1
ATOM 2418 N N . GLU A 1 307 ? 18.085 16.640 -15.692 1.00 76.31 307 GLU A N 1
ATOM 2419 C CA . GLU A 1 307 ? 18.872 17.373 -16.699 1.00 76.31 307 GLU A CA 1
ATOM 2420 C C . GLU A 1 307 ? 18.008 18.058 -17.764 1.00 76.31 307 GLU A C 1
ATOM 2422 O O . GLU A 1 307 ? 18.328 19.161 -18.212 1.00 76.31 307 GLU A O 1
ATOM 2427 N N . LYS A 1 308 ? 16.907 17.423 -18.182 1.00 79.44 308 LYS A N 1
ATOM 2428 C CA . LYS A 1 308 ? 15.961 18.031 -19.129 1.00 79.44 308 LYS A CA 1
ATOM 2429 C C . LYS A 1 308 ? 15.281 19.262 -18.532 1.00 79.44 308 LYS A C 1
ATOM 2431 O O . LYS A 1 308 ? 15.133 20.258 -19.236 1.00 79.44 308 LYS A O 1
ATOM 2436 N N . LYS A 1 309 ? 14.895 19.201 -17.254 1.00 76.44 309 LYS A N 1
ATOM 2437 C CA . LYS A 1 309 ? 14.270 20.324 -16.540 1.00 76.44 309 LYS A CA 1
ATOM 2438 C C . LYS A 1 309 ? 15.242 21.488 -16.348 1.00 76.44 309 LYS A C 1
ATOM 2440 O O . LYS A 1 309 ? 14.867 22.622 -16.612 1.00 76.44 309 LYS A O 1
ATOM 2445 N N . GLU A 1 310 ? 16.498 21.210 -15.991 1.00 71.69 310 GLU A N 1
ATOM 2446 C CA . GLU A 1 310 ? 17.524 22.255 -15.841 1.00 71.69 310 GLU A CA 1
ATOM 2447 C C . GLU A 1 310 ? 17.799 23.003 -17.154 1.00 71.69 310 GLU A C 1
ATOM 2449 O O . GLU A 1 310 ? 17.863 24.229 -17.153 1.00 71.69 310 GLU A O 1
ATOM 2454 N N . LYS A 1 311 ? 17.907 22.289 -18.284 1.00 72.06 311 LYS A N 1
ATOM 2455 C CA . LYS A 1 311 ? 18.094 22.928 -19.600 1.00 72.06 311 LYS A CA 1
ATOM 2456 C C . LYS A 1 311 ? 16.910 23.809 -19.991 1.00 72.06 311 LYS A C 1
ATOM 2458 O O . LYS A 1 311 ? 17.107 24.902 -20.506 1.00 72.06 311 LYS A O 1
ATOM 2463 N N . PHE A 1 312 ? 15.692 23.341 -19.723 1.00 59.94 312 PHE A N 1
ATOM 2464 C CA . PHE A 1 312 ? 14.485 24.110 -20.009 1.00 59.94 312 PHE A CA 1
ATOM 2465 C C . PHE A 1 312 ? 14.436 25.410 -19.192 1.00 59.94 312 PHE A C 1
ATOM 2467 O O . PHE A 1 312 ? 14.099 26.462 -19.734 1.00 59.94 312 PHE A O 1
ATOM 2474 N N . ASP A 1 313 ? 14.819 25.367 -17.914 1.00 65.62 313 ASP A N 1
ATOM 2475 C CA . ASP A 1 313 ? 14.855 26.554 -17.056 1.00 65.62 313 ASP A CA 1
ATOM 2476 C C . ASP A 1 313 ? 15.918 27.575 -17.511 1.00 65.62 313 ASP A C 1
ATOM 2478 O O . ASP A 1 313 ? 15.634 28.776 -17.535 1.00 65.62 313 ASP A O 1
ATOM 2482 N N . ASP A 1 314 ? 17.106 27.119 -17.926 1.00 63.03 314 ASP A N 1
ATOM 2483 C CA . ASP A 1 314 ? 18.175 27.989 -18.445 1.00 63.03 314 ASP A CA 1
ATOM 2484 C C . ASP A 1 314 ? 17.776 28.661 -19.778 1.00 63.03 314 ASP A C 1
ATOM 2486 O O . ASP A 1 314 ? 17.962 29.872 -19.948 1.00 63.03 314 ASP A O 1
ATOM 2490 N N . ASP A 1 315 ? 17.147 27.921 -20.697 1.00 63.12 315 ASP A N 1
ATOM 2491 C CA . ASP A 1 315 ? 16.659 28.468 -21.971 1.00 63.12 315 ASP A CA 1
ATOM 2492 C C . ASP A 1 315 ? 15.521 29.480 -21.749 1.00 63.12 315 ASP A C 1
ATOM 2494 O O . ASP A 1 315 ? 15.483 30.545 -22.371 1.00 63.12 315 ASP A O 1
ATOM 2498 N N . THR A 1 316 ? 14.621 29.207 -20.799 1.00 58.22 316 THR A N 1
ATOM 2499 C CA . THR A 1 316 ? 13.507 30.111 -20.475 1.00 58.22 316 THR A CA 1
ATOM 2500 C C . THR A 1 316 ? 14.010 31.409 -19.834 1.00 58.22 316 THR A C 1
ATOM 2502 O O . THR A 1 316 ? 13.556 32.494 -20.197 1.00 58.22 316 THR A O 1
ATOM 2505 N N . MET A 1 317 ? 14.991 31.340 -18.927 1.00 53.34 317 MET A N 1
ATOM 2506 C CA . MET A 1 317 ? 15.597 32.529 -18.307 1.00 53.34 317 MET A CA 1
ATOM 2507 C C . MET A 1 317 ? 16.361 33.401 -19.314 1.00 53.34 317 MET A C 1
ATOM 2509 O O . MET A 1 317 ? 16.390 34.623 -19.164 1.00 53.34 317 MET A O 1
ATOM 2513 N N . THR A 1 318 ? 16.919 32.801 -20.366 1.00 56.03 318 THR A N 1
ATOM 2514 C CA . THR A 1 318 ? 17.624 33.531 -21.430 1.00 56.03 318 THR A CA 1
ATOM 2515 C C . THR A 1 318 ? 16.649 34.320 -22.317 1.00 56.03 318 THR A C 1
ATOM 2517 O O . THR A 1 318 ? 16.910 35.477 -22.644 1.00 56.03 318 THR A O 1
ATOM 2520 N N . VAL A 1 319 ? 15.466 33.768 -22.621 1.00 55.28 319 VAL A N 1
ATOM 2521 C CA . VAL A 1 319 ? 14.444 34.430 -23.462 1.00 55.28 319 VAL A CA 1
ATOM 2522 C C . VAL A 1 319 ? 13.788 35.637 -22.770 1.00 55.28 319 VAL A C 1
ATOM 2524 O O . VAL A 1 319 ? 13.473 36.629 -23.428 1.00 55.28 319 VAL A O 1
ATOM 2527 N N . PHE A 1 320 ? 13.624 35.618 -21.443 1.00 51.38 320 PHE A N 1
ATOM 2528 C CA . PHE A 1 320 ? 13.070 36.765 -20.701 1.00 51.38 320 PHE A CA 1
ATOM 2529 C C . PHE A 1 320 ? 14.109 37.849 -20.352 1.00 51.38 320 PHE A C 1
ATOM 2531 O O . PHE A 1 320 ? 13.724 38.947 -19.949 1.00 51.38 320 PHE A O 1
ATOM 2538 N N . GLY A 1 321 ? 15.407 37.578 -20.528 1.00 50.06 321 GLY A N 1
ATOM 2539 C CA . GLY A 1 321 ? 16.490 38.530 -20.256 1.00 50.06 321 GLY A CA 1
ATOM 2540 C C . GLY A 1 321 ? 16.737 39.562 -21.365 1.00 50.06 321 GLY A C 1
ATOM 2541 O O . GLY A 1 321 ? 17.214 40.658 -21.075 1.00 50.06 321 GLY A O 1
ATOM 2542 N N . GLU A 1 322 ? 16.381 39.263 -22.619 1.00 51.97 322 GLU A N 1
ATOM 2543 C CA . GLU A 1 322 ? 16.687 40.139 -23.768 1.00 51.97 322 GLU A CA 1
ATOM 2544 C C . GLU A 1 322 ? 15.518 41.048 -24.209 1.00 51.97 322 GLU A C 1
ATOM 2546 O O . GLU A 1 322 ? 15.725 42.011 -24.946 1.00 51.97 322 GLU A O 1
ATOM 2551 N N . GLY A 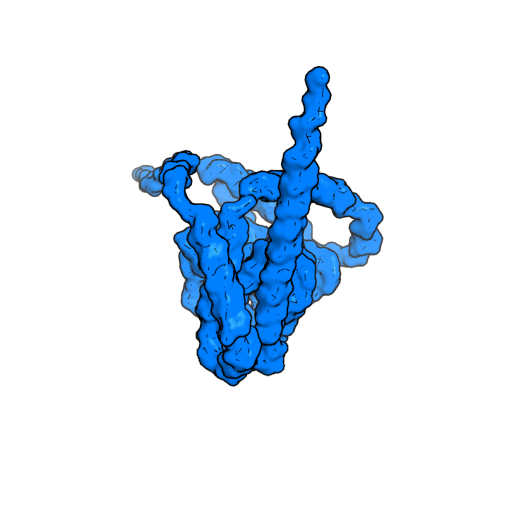1 323 ? 14.297 40.828 -23.704 1.00 50.06 323 GLY A N 1
ATOM 2552 C CA . GLY A 1 323 ? 13.096 41.601 -24.072 1.00 50.06 323 GLY A CA 1
ATOM 2553 C C . GLY A 1 323 ? 12.837 42.886 -23.268 1.00 50.06 323 GLY A C 1
ATOM 2554 O O . GLY A 1 323 ? 11.868 43.594 -23.529 1.00 50.06 323 GLY A O 1
ATOM 2555 N N . GLY A 1 324 ? 13.684 43.216 -22.289 1.00 46.84 324 GLY A N 1
ATOM 2556 C CA . GLY A 1 324 ? 13.501 44.346 -21.365 1.00 46.84 324 GLY A CA 1
ATOM 2557 C C . GLY A 1 324 ? 13.898 45.734 -21.889 1.00 46.84 324 GLY A C 1
ATOM 2558 O O . GLY A 1 324 ? 14.164 46.618 -21.079 1.00 46.84 324 GLY A O 1
ATOM 2559 N N . ARG A 1 325 ? 13.965 45.960 -23.209 1.00 49.62 325 ARG A N 1
ATOM 2560 C CA . ARG A 1 325 ? 14.071 47.313 -23.795 1.00 49.62 325 ARG A CA 1
ATOM 2561 C C . ARG A 1 325 ? 12.742 47.722 -24.427 1.00 49.62 325 ARG A C 1
ATOM 2563 O O . ARG A 1 325 ? 12.608 47.789 -25.644 1.00 49.62 325 ARG A O 1
ATOM 2570 N N . LEU A 1 326 ? 11.759 48.021 -23.582 1.00 43.09 326 LEU A N 1
ATOM 2571 C CA . LEU A 1 326 ? 10.608 48.826 -23.980 1.00 43.09 326 LEU A CA 1
ATOM 2572 C C . LEU A 1 326 ? 11.021 50.303 -23.978 1.00 43.09 326 LEU A C 1
ATOM 2574 O O . LEU A 1 326 ? 11.204 50.908 -22.927 1.00 43.09 326 LEU A O 1
ATOM 2578 N N . ILE A 1 327 ? 11.267 50.798 -25.192 1.00 49.75 327 ILE A N 1
ATOM 2579 C CA . ILE A 1 327 ? 10.780 52.065 -25.760 1.00 49.75 327 ILE A CA 1
ATOM 2580 C C . ILE A 1 327 ? 10.392 53.121 -24.704 1.00 49.75 327 ILE A C 1
ATOM 2582 O O . ILE A 1 327 ? 9.320 53.035 -24.104 1.00 49.75 327 ILE A O 1
ATOM 2586 N N . GLN A 1 328 ? 11.258 54.126 -24.533 1.00 47.12 328 GLN A N 1
ATOM 2587 C CA . GLN A 1 328 ? 10.867 55.470 -24.092 1.00 47.12 328 GLN A CA 1
ATOM 2588 C C . GLN A 1 328 ? 10.620 56.353 -25.309 1.00 47.12 328 GLN A C 1
ATOM 2590 O O . GLN A 1 328 ? 11.377 56.192 -26.296 1.00 47.12 328 GLN A O 1
#